Protein AF-A0A6M3M5N0-F1 (afdb_monomer_lite)

Secondary structure (DSSP, 8-state):
-PPPS-----HHHHHHHHTTS-HHHHHHHHHHHHHHHHHTS-EEHHHHHHHHTT-HHHHTTSEE-SSEEE-HHHHHHHHHHHHHHHHHHHHHHHHHHHHHHHHHHT-SS--S---PPP----------TTSHHHHHHHHHHHHHHHHHHHSS-------PPPPPPHHHHHHHHHHHHHHHHHSS-----HHHHHHHHHHHTTTS-HHHHHHHHHHHHT---HHHHHH-S-HHHHHHHTTTTS-SSSSTTTS-HHHHHHHHHHHHHHHHHT---

Organism: NCBI:txid1070528

Foldseek 3Di:
DPQDQDFDDDVVCLCVLCVVPDPLVSVLLVVVLNQCSVVQFFDAAVRNCVSCPPPPSSVVQWDDDPGHIGGPVSNVRSVVVVVVVVVVVVVVVVVVVVCVVVVVVPPDDDPDDDDDDDDDDDDDDDDDPPPPVVVVVVVVVVVVVVVVVPVPDPDDDDDDDDDDPLLNVLVVVLQVVCCVPPVDGDDDPCVVLSVLSVVVVVPDPSVLLVVLLVVLVVDPDPCCVVVDSDSVVSSVCSVVSPPPPDVLVVDDPVVNVVVVVVVVVCVVVVVDD

Radius of gyration: 30.01 Å; chains: 1; bounding box: 80×70×60 Å

Sequence (273 aa):
MTKDPSFLFYPEAFIMGTIGMSSAEKGDYITLLCIQHQQGGLIPKSTFESIVGVSNFIRSKFIETEEGWFNIRLMKEIEKRQVKSTNMSENAKIRWLRYKENAKAMQLHSKSNATAMQPKDKDKDKDKDKDINKKLRSKLEIEDEAKKFQERGESDRKSPVKAISSTKQFIDWYCQEYQSRFGEKYIMSGAKEGSIIKGLLTSISLEDLQDKTIKFFESTDDFILRAGFTIGVFKSQINKLHPVRQAFSQLPEKTRKNIAAYQSIAKKEGWND

pLDDT: mean 72.25, std 18.36, range [32.62, 93.5]

Structure (mmCIF, N/CA/C/O backbone):
data_AF-A0A6M3M5N0-F1
#
_entry.id   AF-A0A6M3M5N0-F1
#
loop_
_atom_site.group_PDB
_atom_site.id
_atom_site.type_symbol
_atom_site.label_atom_id
_atom_site.label_alt_id
_atom_site.label_comp_id
_atom_site.label_asym_id
_atom_site.label_entity_id
_atom_site.label_seq_id
_atom_site.pdbx_PDB_ins_code
_atom_site.Cartn_x
_atom_site.Cartn_y
_atom_site.Cartn_z
_atom_site.occupancy
_atom_site.B_iso_or_equiv
_atom_site.auth_seq_id
_atom_site.auth_comp_id
_atom_site.auth_asym_id
_atom_site.auth_atom_id
_atom_site.pdbx_PDB_model_num
ATOM 1 N N . MET A 1 1 ? 9.587 17.845 3.568 1.00 45.78 1 MET A N 1
ATOM 2 C CA . MET A 1 1 ? 8.621 17.435 2.527 1.00 45.78 1 MET A CA 1
ATOM 3 C C . MET A 1 1 ? 7.232 17.657 3.083 1.00 45.78 1 MET A C 1
ATOM 5 O O . MET A 1 1 ? 6.981 17.235 4.204 1.00 45.78 1 MET A O 1
ATOM 9 N N . THR A 1 2 ? 6.373 18.363 2.358 1.00 53.62 2 THR A N 1
ATOM 10 C CA . THR A 1 2 ? 4.954 18.506 2.698 1.00 53.62 2 THR A CA 1
ATOM 11 C C . THR A 1 2 ? 4.308 17.123 2.652 1.00 53.62 2 THR A C 1
ATOM 13 O O . THR A 1 2 ? 4.460 16.411 1.660 1.00 53.62 2 THR A O 1
ATOM 16 N N . LYS A 1 3 ? 3.664 16.707 3.748 1.00 61.34 3 LYS A N 1
ATOM 17 C CA . LYS A 1 3 ? 2.914 15.444 3.796 1.00 61.34 3 LYS A CA 1
ATOM 18 C C . LYS A 1 3 ? 1.776 15.530 2.776 1.00 61.34 3 LYS A C 1
ATOM 20 O O . LYS A 1 3 ? 1.148 16.582 2.678 1.00 61.34 3 LYS A O 1
ATOM 25 N N . ASP A 1 4 ? 1.547 14.466 2.004 1.00 69.81 4 ASP A N 1
ATOM 26 C CA . ASP A 1 4 ? 0.417 14.420 1.066 1.00 69.81 4 ASP A CA 1
ATOM 27 C C . ASP A 1 4 ? -0.873 14.607 1.877 1.00 69.81 4 ASP A C 1
ATOM 29 O O . ASP A 1 4 ? -1.139 13.778 2.745 1.00 69.81 4 ASP A O 1
ATOM 33 N N . PRO A 1 5 ? -1.656 15.679 1.652 1.00 78.25 5 PRO A N 1
ATOM 34 C CA . PRO A 1 5 ? -2.857 15.955 2.436 1.00 78.25 5 PRO A CA 1
ATOM 35 C C . PRO A 1 5 ? -4.004 14.993 2.109 1.00 78.25 5 PRO A C 1
ATOM 37 O O . PRO A 1 5 ? -5.044 15.037 2.758 1.00 78.25 5 PRO A O 1
ATOM 40 N N . SER A 1 6 ? -3.837 14.129 1.107 1.00 80.06 6 SER A N 1
ATOM 41 C CA . SER A 1 6 ? -4.890 13.269 0.592 1.00 80.06 6 SER A CA 1
ATOM 42 C C . SER A 1 6 ? -4.521 11.790 0.679 1.00 80.06 6 SER A C 1
ATOM 44 O O . SER A 1 6 ? -3.355 11.400 0.615 1.00 80.06 6 SER A O 1
ATOM 46 N N . PHE A 1 7 ? -5.540 10.940 0.770 1.00 81.00 7 PHE A N 1
ATOM 47 C CA . PHE A 1 7 ? -5.427 9.510 0.503 1.00 81.00 7 PHE A CA 1
ATOM 48 C C . PHE A 1 7 ? -6.628 9.048 -0.321 1.00 81.00 7 PHE A C 1
ATOM 50 O O . PHE A 1 7 ? -7.644 9.736 -0.411 1.00 81.00 7 PHE A O 1
ATOM 57 N N . LEU A 1 8 ? -6.485 7.908 -0.998 1.00 85.25 8 LEU A N 1
ATOM 58 C CA . LEU A 1 8 ? -7.544 7.387 -1.854 1.00 85.25 8 LEU A CA 1
ATOM 59 C C . LEU A 1 8 ? -8.602 6.700 -0.987 1.00 85.25 8 LEU A C 1
ATOM 61 O O . LEU A 1 8 ? -8.319 5.691 -0.339 1.00 85.25 8 LEU A O 1
ATOM 65 N N . PHE A 1 9 ? -9.810 7.256 -0.978 1.00 85.94 9 PHE A N 1
ATOM 66 C CA . PHE A 1 9 ? -10.937 6.745 -0.209 1.00 85.94 9 PHE A CA 1
ATOM 67 C C . PHE A 1 9 ? -11.951 6.075 -1.136 1.00 85.94 9 PHE A C 1
ATOM 69 O O . PHE A 1 9 ? -12.349 6.652 -2.145 1.00 85.94 9 PHE A O 1
ATOM 76 N N . TYR A 1 10 ? -12.363 4.856 -0.788 1.00 87.25 10 TYR A N 1
ATOM 77 C CA . TYR A 1 10 ? -13.321 4.067 -1.561 1.00 87.25 10 TYR A CA 1
ATOM 78 C C . TYR A 1 10 ? -14.630 3.954 -0.771 1.00 87.25 10 TYR A C 1
ATOM 80 O O . TYR A 1 10 ? -14.681 3.156 0.171 1.00 87.25 10 TYR A O 1
ATOM 88 N N . PRO A 1 11 ? -15.682 4.714 -1.135 1.00 88.38 11 PRO A N 1
ATOM 89 C CA . PRO A 1 11 ? -16.935 4.743 -0.382 1.00 88.38 11 PRO A CA 1
ATOM 90 C C . PRO A 1 11 ? -17.586 3.365 -0.248 1.00 88.38 11 PRO A C 1
ATOM 92 O O . PRO A 1 11 ? -18.018 2.994 0.836 1.00 88.38 11 PRO A O 1
ATOM 95 N N . GLU A 1 12 ? -17.577 2.567 -1.316 1.00 89.50 12 GLU A N 1
ATOM 96 C CA . GLU A 1 12 ? -18.127 1.207 -1.318 1.00 89.50 12 GLU A CA 1
ATOM 97 C C . GLU A 1 12 ? -17.437 0.305 -0.287 1.00 89.50 12 GLU A C 1
ATOM 99 O O . GLU A 1 12 ? -18.087 -0.343 0.532 1.00 89.50 12 GLU A O 1
ATOM 104 N N . ALA A 1 13 ? -16.102 0.325 -0.258 1.00 87.19 13 ALA A N 1
ATOM 105 C CA . ALA A 1 13 ? -15.336 -0.459 0.701 1.00 87.19 13 ALA A CA 1
ATOM 106 C C . ALA A 1 13 ? -15.523 0.025 2.145 1.00 87.19 13 ALA A C 1
ATOM 108 O O . ALA A 1 13 ? -15.481 -0.786 3.070 1.00 87.19 13 ALA A O 1
ATOM 109 N N . PHE A 1 14 ? -15.716 1.331 2.344 1.00 90.44 14 PHE A N 1
ATOM 110 C CA . PHE A 1 14 ? -16.030 1.893 3.653 1.00 90.44 14 PHE A CA 1
ATOM 111 C C . PHE A 1 14 ? -17.414 1.444 4.129 1.00 90.44 14 PHE A C 1
ATOM 113 O O . PHE A 1 14 ? -17.539 0.963 5.252 1.00 90.44 14 PHE A O 1
ATOM 120 N N . ILE A 1 15 ? -18.435 1.521 3.272 1.00 91.06 15 ILE A N 1
ATOM 121 C CA . ILE A 1 15 ? -19.799 1.083 3.595 1.00 91.06 15 ILE A CA 1
ATOM 122 C C . ILE A 1 15 ? -19.809 -0.412 3.926 1.00 91.06 15 ILE A C 1
ATOM 124 O O . ILE A 1 15 ? -20.266 -0.798 4.998 1.00 91.06 15 ILE A O 1
ATOM 128 N N . MET A 1 16 ? -19.220 -1.245 3.064 1.00 90.12 16 MET A N 1
ATOM 129 C CA . MET A 1 16 ? -19.139 -2.692 3.283 1.00 90.12 16 MET A CA 1
ATOM 130 C C . MET A 1 16 ? -18.343 -3.031 4.551 1.00 90.12 16 MET A C 1
ATOM 132 O O . MET A 1 16 ? -18.726 -3.884 5.346 1.00 90.12 16 MET A O 1
ATOM 136 N N . GLY A 1 17 ? -17.233 -2.323 4.778 1.00 86.56 17 GLY A N 1
ATOM 137 C CA . GLY A 1 17 ? -16.360 -2.531 5.928 1.00 86.56 17 GLY A CA 1
ATOM 138 C C . GLY A 1 17 ? -16.956 -2.094 7.268 1.00 86.56 17 GLY A C 1
ATOM 139 O O . GLY A 1 17 ? -16.455 -2.548 8.300 1.00 86.56 17 GLY A O 1
ATOM 140 N N . THR A 1 18 ? -17.998 -1.256 7.248 1.00 91.50 18 THR A N 1
ATOM 141 C CA . THR A 1 18 ? -18.643 -0.661 8.429 1.00 91.50 18 THR A CA 1
ATOM 142 C C . THR A 1 18 ? -20.116 -1.044 8.584 1.00 91.50 18 THR A C 1
ATOM 144 O O . THR A 1 18 ? -20.796 -0.512 9.457 1.00 91.50 18 THR A O 1
ATOM 147 N N . ILE A 1 19 ? -20.635 -1.972 7.775 1.00 90.50 19 ILE A N 1
ATOM 148 C CA . ILE A 1 19 ? -22.068 -2.299 7.752 1.00 90.50 19 ILE A CA 1
ATOM 149 C C . ILE A 1 19 ? -22.616 -2.733 9.123 1.00 90.50 19 ILE A C 1
ATOM 151 O O . ILE A 1 19 ? -23.722 -2.345 9.481 1.00 90.50 19 ILE A O 1
ATOM 155 N N . GLY A 1 20 ? -21.815 -3.452 9.917 1.00 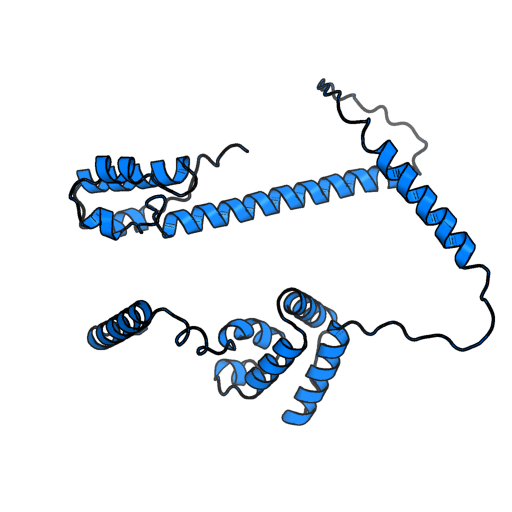86.25 20 GLY A N 1
ATOM 156 C CA . GLY A 1 20 ? -22.167 -3.898 11.272 1.00 86.25 20 GLY A CA 1
ATOM 157 C C . GLY A 1 20 ? -21.790 -2.933 12.401 1.00 86.25 20 GLY A C 1
ATOM 158 O O . GLY A 1 20 ? -21.905 -3.308 13.561 1.00 86.25 20 GLY A O 1
ATOM 159 N N . MET A 1 21 ? -21.302 -1.730 12.086 1.00 90.38 21 MET A N 1
ATOM 160 C CA . MET A 1 21 ? -20.894 -0.730 13.078 1.00 90.38 21 MET A CA 1
ATOM 161 C C . MET A 1 21 ? -22.001 0.298 13.313 1.00 90.38 21 MET A C 1
ATOM 163 O O . MET A 1 21 ? -22.696 0.720 12.378 1.00 90.38 21 MET A O 1
ATOM 167 N N . SER A 1 22 ? -22.107 0.764 14.554 1.00 91.88 22 SER A N 1
ATOM 168 C CA . SER A 1 22 ? -22.934 1.919 14.902 1.00 91.88 22 SER A CA 1
ATOM 169 C C . SER A 1 22 ? -22.406 3.207 14.256 1.00 91.88 22 SER A C 1
ATOM 171 O O . SER A 1 22 ? -21.255 3.296 13.826 1.00 91.88 22 SER A O 1
ATOM 173 N N . SER A 1 23 ? -23.247 4.240 14.183 1.00 90.19 23 SER A N 1
ATOM 174 C CA . SER A 1 23 ? -22.842 5.546 13.642 1.00 90.19 23 SER A CA 1
ATOM 175 C C . SER A 1 23 ? -21.697 6.188 14.435 1.00 90.19 23 SER A C 1
ATOM 177 O O . SER A 1 23 ? -20.848 6.840 13.833 1.00 90.19 23 SER A O 1
ATOM 179 N N . ALA A 1 24 ? -21.645 5.963 15.754 1.00 91.38 24 ALA A N 1
ATOM 180 C CA . ALA A 1 24 ? -20.538 6.404 16.600 1.00 91.38 24 ALA A CA 1
ATOM 181 C C . ALA A 1 24 ?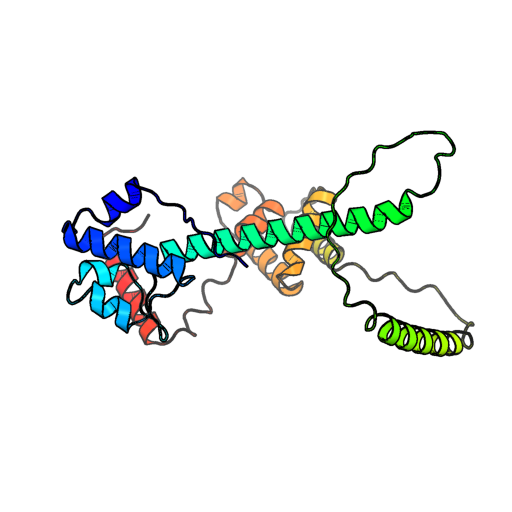 -19.238 5.682 16.218 1.00 91.38 24 ALA A C 1
ATOM 183 O O . ALA A 1 24 ? -18.260 6.329 15.859 1.00 91.38 24 ALA A O 1
ATOM 184 N N . GLU A 1 25 ? -19.271 4.349 16.132 1.00 90.75 25 GLU A N 1
ATOM 185 C CA . GLU A 1 25 ? -18.098 3.553 15.754 1.00 90.75 25 GLU A CA 1
ATOM 186 C C . GLU A 1 25 ? -17.607 3.848 14.330 1.00 90.75 25 GLU A C 1
ATOM 188 O O . GLU A 1 25 ? -16.408 3.811 14.058 1.00 90.75 25 GLU A O 1
ATOM 193 N N . LYS A 1 26 ? -18.521 4.173 13.408 1.00 92.56 26 LYS A N 1
ATOM 194 C CA . LYS A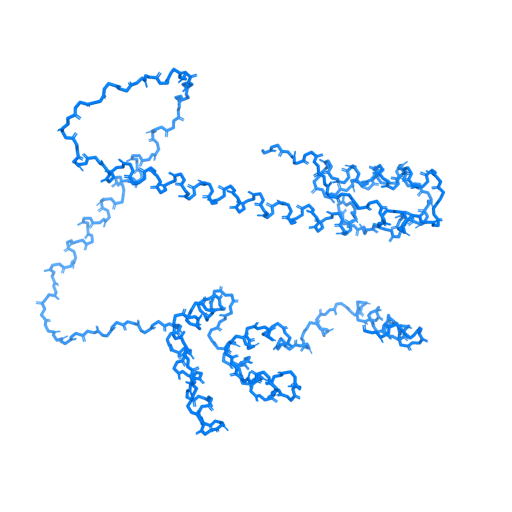 1 26 ? -18.175 4.668 12.066 1.00 92.56 26 LYS A CA 1
ATOM 195 C C . LYS A 1 26 ? -17.412 5.987 12.136 1.00 92.56 26 LYS A C 1
ATOM 197 O O . LYS A 1 26 ? -16.437 6.151 11.400 1.00 92.56 26 LYS A O 1
ATOM 202 N N . GLY A 1 27 ? -17.856 6.900 13.000 1.00 92.69 27 GLY A N 1
ATOM 203 C CA . GLY A 1 27 ? -17.200 8.176 13.284 1.00 92.69 27 GLY A CA 1
ATOM 204 C C . GLY A 1 27 ? -15.798 7.985 13.861 1.00 92.69 27 GLY A C 1
ATOM 205 O O . GLY A 1 27 ? -14.836 8.572 13.362 1.00 92.69 27 GLY A O 1
ATOM 206 N N . ASP A 1 28 ? -15.656 7.092 14.833 1.00 93.06 28 ASP A N 1
ATOM 207 C CA . ASP A 1 28 ? -14.363 6.757 15.430 1.00 93.06 28 ASP A CA 1
ATOM 208 C C . ASP A 1 28 ? -13.431 6.119 14.396 1.00 93.06 28 ASP A C 1
ATOM 210 O O . ASP A 1 28 ? -12.273 6.517 14.253 1.00 93.06 28 ASP A O 1
ATOM 214 N N . TYR A 1 29 ? -13.947 5.182 13.594 1.00 93.19 29 TYR A N 1
ATOM 215 C CA . TYR A 1 29 ? -13.170 4.512 12.557 1.00 93.19 29 TYR A CA 1
ATOM 216 C C . TYR A 1 29 ? -12.621 5.491 11.515 1.00 93.19 29 TYR A C 1
ATOM 218 O O . TYR A 1 29 ? -11.422 5.462 11.224 1.00 93.19 29 TYR A O 1
ATOM 226 N N . ILE A 1 30 ? -13.460 6.377 10.965 1.00 93.38 30 ILE A N 1
ATOM 227 C CA . ILE A 1 30 ? -12.993 7.362 9.979 1.00 93.38 30 ILE A CA 1
ATOM 228 C C . ILE A 1 30 ? -12.016 8.365 10.604 1.00 93.38 30 ILE A C 1
ATOM 230 O O . ILE A 1 30 ? -11.021 8.721 9.975 1.00 93.38 30 ILE A O 1
ATOM 234 N N . THR A 1 31 ? -12.236 8.753 11.862 1.00 93.50 31 THR A N 1
ATOM 235 C CA . THR A 1 31 ? -11.338 9.650 12.602 1.00 93.50 31 THR A CA 1
ATOM 236 C C . THR A 1 31 ? -9.952 9.029 12.765 1.00 93.50 31 THR A C 1
ATOM 238 O O . THR A 1 31 ? -8.946 9.680 12.483 1.00 93.50 31 THR A O 1
ATOM 241 N N . LEU A 1 32 ? -9.879 7.747 13.128 1.00 92.88 32 LEU A N 1
ATOM 242 C CA . LEU A 1 32 ? -8.616 7.017 13.254 1.00 92.88 32 LEU A CA 1
ATOM 243 C C . LEU A 1 32 ? -7.878 6.890 11.918 1.00 92.88 32 LEU A C 1
ATOM 245 O O . LEU A 1 32 ? -6.660 7.049 11.889 1.00 92.88 32 LEU A O 1
ATOM 249 N N . LEU A 1 33 ? -8.590 6.662 10.806 1.00 92.69 33 LEU A N 1
ATOM 250 C CA . LEU A 1 33 ? -7.977 6.652 9.470 1.00 92.69 33 LEU A CA 1
ATOM 251 C C . LEU A 1 33 ? -7.347 8.012 9.130 1.00 92.69 33 LEU A C 1
ATOM 253 O O . LEU A 1 33 ? -6.227 8.063 8.619 1.00 92.69 33 LEU A O 1
ATOM 257 N N . CYS A 1 34 ? -8.030 9.112 9.452 1.00 91.44 34 CYS A N 1
ATOM 258 C CA . CYS A 1 34 ? -7.498 10.460 9.260 1.00 91.44 34 CYS A CA 1
ATOM 259 C C . CYS A 1 34 ? -6.256 10.713 10.127 1.00 91.44 34 CYS A C 1
ATOM 261 O O . CYS A 1 34 ? -5.250 11.208 9.619 1.00 91.44 34 CYS A O 1
ATOM 263 N N . ILE A 1 35 ? -6.288 10.335 11.409 1.00 91.00 35 ILE A N 1
ATOM 264 C CA . ILE A 1 35 ? -5.145 10.484 12.325 1.00 91.00 35 ILE A CA 1
ATOM 265 C C . ILE A 1 35 ? -3.941 9.685 11.821 1.00 91.00 35 ILE A C 1
ATOM 267 O O . ILE A 1 35 ? -2.846 10.239 11.699 1.00 91.00 35 ILE A O 1
ATOM 271 N N . GLN A 1 36 ? -4.155 8.416 11.461 1.00 90.75 36 GLN A N 1
ATOM 272 C CA . GLN A 1 36 ? -3.113 7.542 10.925 1.00 90.75 36 GLN A CA 1
ATOM 273 C C . GLN A 1 36 ? -2.429 8.174 9.709 1.00 90.75 36 GLN A C 1
ATOM 275 O O . GLN A 1 36 ? -1.203 8.166 9.604 1.00 90.75 36 GLN A O 1
ATOM 280 N N . HIS A 1 37 ? -3.212 8.744 8.791 1.00 89.06 37 HIS A N 1
ATOM 281 C CA . HIS A 1 37 ? -2.690 9.402 7.596 1.00 89.06 37 HIS A CA 1
ATOM 282 C C . HIS A 1 37 ? -1.867 10.656 7.932 1.00 89.06 37 HIS A C 1
ATOM 284 O O . HIS A 1 37 ? -0.733 10.781 7.467 1.00 89.06 37 HIS A O 1
ATOM 290 N N . GLN A 1 38 ? -2.362 11.531 8.811 1.00 87.94 38 GLN A N 1
ATOM 291 C CA . GLN A 1 38 ? -1.655 12.756 9.218 1.00 87.94 38 GLN A CA 1
ATOM 292 C C . GLN A 1 38 ? -0.336 12.471 9.955 1.00 87.94 38 GLN A C 1
ATOM 294 O O . GLN A 1 38 ? 0.661 13.192 9.803 1.00 87.94 38 GLN A O 1
ATOM 299 N N . GLN A 1 39 ? -0.302 11.395 10.739 1.00 84.81 39 GLN A N 1
ATOM 300 C CA . GLN A 1 39 ? 0.879 10.974 11.492 1.00 84.81 39 GLN A CA 1
ATOM 301 C C . GLN A 1 39 ? 1.875 10.157 10.658 1.00 84.81 39 GLN A C 1
ATOM 303 O O . GLN A 1 39 ? 2.989 9.922 11.112 1.00 84.81 39 GLN A O 1
ATOM 308 N N . GLY A 1 40 ? 1.546 9.828 9.405 1.00 78.75 40 GLY A N 1
ATOM 309 C CA . GLY A 1 40 ? 2.459 9.130 8.499 1.00 78.75 40 GLY A CA 1
ATOM 310 C C . GLY A 1 40 ? 2.431 7.609 8.636 1.00 78.75 40 GLY A C 1
ATOM 311 O O . GLY A 1 40 ? 3.380 6.951 8.223 1.00 78.75 40 GLY A O 1
ATOM 312 N N . GLY A 1 41 ? 1.347 7.051 9.180 1.00 83.19 41 GLY A N 1
ATOM 313 C CA . GLY A 1 41 ? 1.055 5.621 9.112 1.00 83.19 41 GLY A CA 1
ATOM 314 C C . GLY A 1 41 ? 0.771 4.934 10.445 1.00 83.19 41 GLY A C 1
ATOM 315 O O . GLY A 1 41 ? 0.178 3.857 10.443 1.00 83.19 41 GLY A O 1
ATOM 316 N N . LEU A 1 42 ? 1.125 5.553 11.570 1.00 88.31 42 LEU A N 1
ATOM 317 C CA . LEU A 1 42 ? 0.967 4.976 12.906 1.00 88.31 42 LEU A CA 1
ATOM 318 C C . LEU A 1 42 ? 0.112 5.881 13.787 1.00 88.31 42 LEU A C 1
ATOM 320 O O . LEU A 1 42 ? 0.260 7.098 13.750 1.00 88.31 42 LEU A O 1
ATOM 324 N N . ILE A 1 43 ? -0.750 5.263 14.590 1.00 89.94 43 ILE A N 1
ATOM 325 C CA . ILE A 1 43 ? -1.553 5.914 15.625 1.00 89.94 43 ILE A CA 1
ATOM 326 C C . ILE A 1 43 ? -0.939 5.561 16.989 1.00 89.94 43 ILE A C 1
ATOM 328 O O . ILE A 1 43 ? -0.831 4.373 17.299 1.00 89.94 43 ILE A O 1
ATOM 332 N N . PRO A 1 44 ? -0.565 6.535 17.836 1.00 91.06 44 PRO A N 1
ATOM 333 C CA . PRO A 1 44 ? -0.103 6.276 19.195 1.00 91.06 44 PRO A CA 1
ATOM 334 C C . PRO A 1 44 ? -1.128 5.485 20.011 1.00 91.06 44 PRO A C 1
ATOM 336 O O . PRO A 1 44 ? -2.334 5.730 19.911 1.00 91.06 44 PRO A O 1
ATOM 339 N N . LYS A 1 45 ? -0.655 4.575 20.872 1.00 89.06 45 LYS A N 1
ATOM 340 C CA . LYS A 1 45 ? -1.530 3.717 21.693 1.00 89.06 45 LYS A CA 1
ATOM 341 C C . LYS A 1 45 ? -2.499 4.516 22.566 1.00 89.06 45 LYS A C 1
ATOM 343 O O . LYS A 1 45 ? -3.685 4.208 22.584 1.00 89.06 45 LYS A O 1
ATOM 348 N N . SER A 1 46 ? -2.020 5.590 23.195 1.00 88.00 46 SER A N 1
ATOM 349 C CA . SER A 1 46 ? -2.844 6.474 24.030 1.00 88.00 46 SER A CA 1
ATOM 350 C C . SER A 1 46 ? -3.991 7.123 23.250 1.00 88.00 46 SER A C 1
ATOM 352 O O . SER A 1 46 ? -5.127 7.151 23.717 1.00 88.00 46 SER A O 1
ATOM 354 N N . THR A 1 47 ? -3.717 7.610 22.036 1.00 89.56 47 THR A N 1
ATOM 355 C CA . THR A 1 47 ? -4.730 8.211 21.157 1.00 89.56 47 THR A CA 1
ATOM 356 C C . THR A 1 47 ? -5.740 7.170 20.686 1.00 89.56 47 THR A C 1
ATOM 358 O O . THR A 1 47 ? -6.938 7.438 20.682 1.00 89.56 47 THR A O 1
ATOM 361 N N . PHE A 1 48 ? -5.269 5.976 20.319 1.00 90.88 48 PHE A N 1
ATOM 362 C CA . PHE A 1 48 ? -6.135 4.887 19.878 1.00 90.88 48 PHE A CA 1
ATOM 363 C C . PHE A 1 48 ? -7.090 4.436 20.991 1.00 90.88 48 PHE A C 1
ATOM 365 O O . PHE A 1 48 ? -8.293 4.334 20.766 1.00 90.88 48 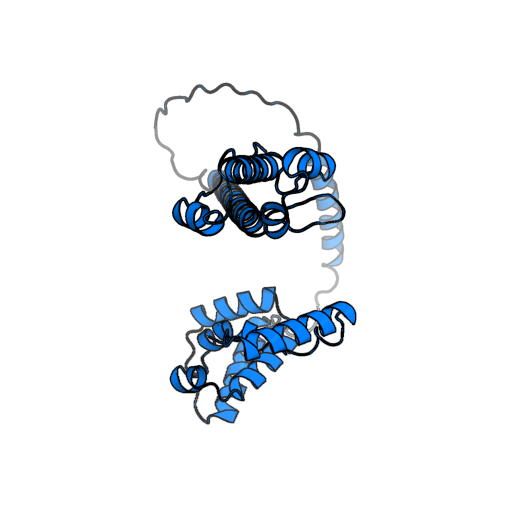PHE A O 1
ATOM 372 N N . GLU A 1 49 ? -6.582 4.223 22.206 1.00 89.06 49 GLU A N 1
ATOM 373 C CA . GLU A 1 49 ? -7.395 3.810 23.355 1.00 89.06 49 GLU A CA 1
ATOM 374 C C . GLU A 1 49 ? -8.413 4.873 23.771 1.00 89.06 49 GLU A C 1
ATOM 376 O O . GLU A 1 49 ? -9.555 4.526 24.071 1.00 89.06 49 GLU A O 1
ATOM 381 N N . SER A 1 50 ? -8.038 6.156 23.720 1.00 89.31 50 SER A N 1
ATOM 382 C CA . SER A 1 50 ? -8.942 7.266 24.043 1.00 89.31 50 SER A CA 1
ATOM 383 C C . SER A 1 50 ? -10.131 7.384 23.087 1.00 89.31 50 SER A C 1
ATOM 385 O O . SER A 1 50 ? -11.175 7.874 23.508 1.00 89.31 50 SER A O 1
ATOM 387 N N . ILE A 1 51 ? -9.970 6.999 21.817 1.00 87.06 51 ILE A N 1
ATOM 388 C CA . ILE A 1 51 ? -11.025 7.100 20.796 1.00 87.06 51 ILE A CA 1
ATOM 389 C C . ILE A 1 51 ? -11.847 5.808 20.742 1.00 87.06 51 ILE A C 1
ATOM 391 O O . ILE A 1 51 ? -13.067 5.854 20.701 1.00 87.06 51 ILE A O 1
ATOM 395 N N . VAL A 1 52 ? -11.192 4.644 20.755 1.00 85.75 52 VAL A N 1
ATOM 396 C CA . VAL A 1 52 ? -11.864 3.345 20.571 1.00 85.75 52 VAL A CA 1
ATOM 397 C C . VAL A 1 52 ? -12.543 2.845 21.844 1.00 85.75 52 VAL A C 1
ATOM 399 O O . VAL A 1 52 ? -13.531 2.109 21.771 1.00 85.75 52 VAL A O 1
ATOM 402 N N . GLY A 1 53 ? -11.994 3.177 23.017 1.00 80.94 53 GLY A N 1
ATOM 403 C CA . GLY A 1 53 ? -12.470 2.658 24.295 1.00 80.94 53 GLY A CA 1
ATOM 404 C C . GLY A 1 53 ? -12.573 1.127 24.293 1.00 80.94 53 GLY A C 1
ATOM 405 O O . GLY A 1 53 ? -11.577 0.414 24.106 1.00 80.94 53 GLY A O 1
ATOM 406 N N . VAL A 1 54 ? -13.798 0.625 24.480 1.00 76.31 54 VAL A N 1
ATOM 407 C CA . VAL A 1 54 ? -14.139 -0.806 24.611 1.00 76.31 54 VAL A CA 1
ATOM 408 C C . VAL A 1 54 ? -14.667 -1.449 23.316 1.00 76.31 54 VAL A C 1
ATOM 410 O O . VAL A 1 54 ? -14.968 -2.642 23.314 1.00 76.31 54 VAL A O 1
ATOM 413 N N . SER A 1 55 ? -14.778 -0.710 22.204 1.00 76.06 55 SER A N 1
ATOM 414 C CA . SER A 1 55 ? -15.374 -1.251 20.971 1.00 76.06 55 SER A CA 1
ATOM 415 C C . SER A 1 55 ? -14.473 -2.270 20.269 1.00 76.06 55 SER A C 1
ATOM 417 O O . SER A 1 55 ? -13.471 -1.940 19.629 1.00 76.06 55 SER A O 1
ATOM 419 N N . ASN A 1 56 ? -14.878 -3.541 20.325 1.00 81.00 56 ASN A N 1
ATOM 420 C CA . ASN A 1 56 ? -14.142 -4.662 19.730 1.00 81.00 56 ASN A CA 1
ATOM 421 C C . ASN A 1 56 ? -14.131 -4.637 18.191 1.00 81.00 56 ASN A C 1
ATOM 423 O O . ASN A 1 56 ? -13.151 -5.060 17.573 1.00 81.00 56 ASN A O 1
ATOM 427 N N . PHE A 1 57 ? -15.185 -4.109 17.557 1.00 84.06 57 PHE A N 1
ATOM 428 C CA . PHE A 1 57 ? -15.282 -4.054 16.095 1.00 84.06 57 PHE A CA 1
ATOM 429 C C . PHE A 1 57 ? -14.185 -3.192 15.475 1.00 84.06 57 PHE A C 1
ATOM 431 O O . PHE A 1 57 ? -13.554 -3.612 14.505 1.00 84.06 57 PHE A O 1
ATOM 438 N N . ILE A 1 58 ? -13.908 -2.024 16.057 1.00 87.62 58 ILE A N 1
ATOM 439 C CA . ILE A 1 58 ? -12.856 -1.133 15.564 1.00 87.62 58 ILE A CA 1
ATOM 440 C C . ILE A 1 58 ? -11.490 -1.768 15.807 1.00 87.62 58 ILE A C 1
ATOM 442 O O . ILE A 1 58 ? -10.693 -1.835 14.876 1.00 87.62 58 ILE A O 1
ATOM 446 N N . ARG A 1 59 ? -11.244 -2.330 17.001 1.00 88.19 59 ARG A N 1
ATOM 447 C CA . ARG A 1 59 ? -9.981 -3.023 17.319 1.00 88.19 59 ARG A CA 1
ATOM 448 C C . ARG A 1 59 ? -9.639 -4.103 16.294 1.00 88.19 59 ARG A C 1
ATOM 450 O O . ARG A 1 59 ? -8.501 -4.165 15.851 1.00 88.19 59 ARG A O 1
ATOM 457 N N . SER A 1 60 ? -10.626 -4.874 15.829 1.00 89.06 60 SER A N 1
ATOM 458 C CA . SER A 1 60 ? -10.416 -5.919 14.811 1.00 89.06 60 SER A CA 1
ATOM 459 C C . SER A 1 60 ? -9.920 -5.404 13.448 1.00 89.06 60 SER A C 1
ATOM 461 O O . SER A 1 60 ? -9.366 -6.168 12.659 1.00 89.06 60 SER A O 1
ATOM 463 N N . LYS A 1 61 ? -10.112 -4.112 13.144 1.00 88.56 61 LYS A N 1
ATOM 464 C CA . LYS A 1 61 ? -9.703 -3.483 11.876 1.00 88.56 61 LYS A CA 1
ATOM 465 C C . LYS A 1 61 ? -8.281 -2.916 11.913 1.00 88.56 61 LYS A C 1
ATOM 467 O O . LYS A 1 61 ? -7.787 -2.496 10.860 1.00 88.56 61 LYS A O 1
ATOM 472 N N . PHE A 1 62 ? -7.640 -2.871 13.079 1.00 91.06 62 PHE A N 1
ATOM 473 C CA . PHE A 1 62 ? -6.287 -2.349 13.262 1.00 91.06 62 PHE A CA 1
ATOM 474 C C . PHE A 1 62 ? -5.361 -3.435 13.806 1.00 91.06 62 PHE A C 1
ATOM 476 O O . PHE A 1 62 ? -5.784 -4.341 14.517 1.00 91.06 62 PHE A O 1
ATOM 483 N N . ILE A 1 63 ? -4.084 -3.339 13.452 1.00 89.50 63 ILE A N 1
ATOM 484 C CA . ILE A 1 63 ? -3.027 -4.182 14.007 1.00 89.50 63 ILE A CA 1
ATOM 485 C C . ILE A 1 63 ? -2.249 -3.365 15.032 1.00 89.50 63 ILE A C 1
ATOM 487 O O . ILE A 1 63 ? -1.878 -2.224 14.752 1.00 89.50 63 ILE A O 1
ATOM 491 N N . GLU A 1 64 ? -1.995 -3.970 16.190 1.00 89.31 64 GLU A N 1
ATOM 492 C CA . GLU A 1 64 ? -1.115 -3.428 17.221 1.00 89.31 64 GLU A CA 1
ATOM 493 C C . GLU A 1 64 ? 0.356 -3.746 16.913 1.00 89.31 64 GLU A C 1
ATOM 495 O O . GLU A 1 64 ? 0.706 -4.871 16.551 1.00 89.31 64 GLU A O 1
ATOM 500 N N . THR A 1 65 ? 1.223 -2.755 17.096 1.00 86.19 65 THR A N 1
ATOM 501 C CA . THR A 1 65 ? 2.685 -2.865 17.084 1.00 86.19 65 THR A CA 1
ATOM 502 C C . THR A 1 65 ? 3.271 -2.359 18.399 1.00 86.19 65 THR A C 1
ATOM 504 O O . THR A 1 65 ? 2.559 -1.915 19.303 1.00 86.19 65 THR A O 1
ATOM 507 N N . GLU A 1 66 ? 4.594 -2.425 18.531 1.00 83.44 66 GLU A N 1
ATOM 508 C CA . GLU A 1 66 ? 5.307 -1.876 19.689 1.00 83.44 66 GLU A CA 1
ATOM 509 C C . GLU A 1 66 ? 5.061 -0.367 19.844 1.00 83.44 66 GLU A C 1
ATOM 511 O O . GLU A 1 66 ? 4.798 0.102 20.950 1.00 83.44 66 GLU A O 1
ATOM 516 N N . GLU A 1 67 ? 5.037 0.375 18.735 1.00 79.62 67 GLU A N 1
ATOM 517 C CA . GLU A 1 67 ? 4.922 1.838 18.734 1.00 79.62 67 GLU A CA 1
ATOM 518 C C . GLU A 1 67 ? 3.476 2.359 18.650 1.00 79.62 67 GLU A C 1
ATOM 520 O O . GLU A 1 67 ? 3.209 3.503 19.025 1.00 79.62 67 GLU A O 1
ATOM 525 N N . GLY A 1 68 ? 2.513 1.553 18.187 1.00 88.81 68 GLY A N 1
ATOM 526 C CA . GLY A 1 68 ? 1.154 2.049 17.979 1.00 88.81 68 GLY A CA 1
ATOM 527 C C . GLY A 1 68 ? 0.194 1.079 17.304 1.00 88.81 68 GLY A C 1
ATOM 528 O O . GLY A 1 68 ? 0.337 -0.134 17.385 1.00 88.81 68 GLY A O 1
ATOM 529 N N . TRP A 1 69 ? -0.812 1.643 16.644 1.00 90.62 69 TRP A N 1
ATOM 530 C CA . TRP A 1 69 ? -1.835 0.926 15.892 1.00 90.62 69 TRP A CA 1
ATOM 531 C C . TRP A 1 69 ? -1.880 1.423 14.454 1.00 90.62 69 TRP A C 1
ATOM 533 O O . TRP A 1 69 ? -1.688 2.612 14.191 1.00 90.62 69 TRP A O 1
ATOM 543 N N . PHE A 1 70 ? -2.175 0.535 13.509 1.00 91.31 70 PHE A N 1
ATOM 544 C CA . PHE A 1 70 ? -2.349 0.935 12.115 1.00 91.31 70 PHE A CA 1
ATOM 545 C C . PHE A 1 70 ? -3.349 0.061 11.362 1.00 91.31 70 PHE A C 1
ATOM 547 O O . PHE A 1 70 ? -3.510 -1.133 11.624 1.00 91.31 70 PHE A O 1
ATOM 554 N N . ASN A 1 71 ? -4.017 0.658 10.378 1.00 91.19 71 ASN A N 1
ATOM 555 C CA . ASN A 1 71 ? -4.820 -0.061 9.405 1.00 91.19 71 ASN A CA 1
ATOM 556 C C . ASN A 1 71 ? -3.950 -0.485 8.212 1.00 91.19 71 ASN A C 1
ATOM 558 O O . ASN A 1 71 ? -3.348 0.354 7.535 1.00 91.19 71 ASN A O 1
ATOM 562 N N . ILE A 1 72 ? -3.919 -1.791 7.927 1.00 88.50 72 ILE A N 1
ATOM 563 C CA . ILE A 1 72 ? -3.084 -2.396 6.872 1.00 88.50 72 ILE A CA 1
ATOM 564 C C . ILE A 1 72 ? -3.385 -1.806 5.494 1.00 88.50 72 ILE A C 1
ATOM 566 O O . ILE A 1 72 ? -2.475 -1.553 4.704 1.00 88.50 72 ILE A O 1
ATOM 570 N N . ARG A 1 73 ? -4.671 -1.621 5.172 1.00 86.81 73 ARG A N 1
ATOM 571 C CA . ARG A 1 73 ? -5.088 -1.140 3.852 1.00 86.81 73 ARG A CA 1
ATOM 572 C C . ARG A 1 73 ? -4.604 0.286 3.634 1.00 86.81 73 ARG A C 1
ATOM 574 O O . ARG A 1 73 ? -4.050 0.570 2.577 1.00 86.81 73 ARG A O 1
ATOM 581 N N . LEU A 1 74 ? -4.776 1.147 4.635 1.00 87.31 74 LEU A N 1
ATOM 582 C CA . LEU A 1 74 ? -4.318 2.529 4.556 1.00 87.31 74 LEU A CA 1
ATOM 583 C C . LEU A 1 74 ? -2.788 2.612 4.453 1.00 87.31 74 LEU A C 1
ATOM 585 O O . LEU A 1 74 ? -2.289 3.362 3.619 1.00 87.31 74 LEU A O 1
ATOM 589 N N . MET A 1 75 ? -2.047 1.783 5.198 1.00 87.50 75 MET A N 1
ATOM 590 C CA . MET A 1 75 ? -0.581 1.724 5.091 1.00 87.50 75 MET A CA 1
ATOM 591 C C . MET A 1 75 ? -0.101 1.407 3.679 1.00 87.50 75 MET A C 1
ATOM 593 O O . MET A 1 75 ? 0.753 2.113 3.147 1.00 87.50 75 MET A O 1
ATOM 597 N N . LYS A 1 76 ? -0.692 0.391 3.040 1.00 87.75 76 LYS A N 1
ATOM 598 C CA . LYS A 1 76 ? -0.355 0.027 1.657 1.00 87.75 76 LYS A CA 1
ATOM 599 C C . LYS A 1 76 ? -0.598 1.181 0.684 1.00 87.75 76 LYS A C 1
ATOM 601 O O . LYS A 1 76 ? 0.171 1.366 -0.254 1.00 87.75 76 LYS A O 1
ATOM 606 N N . GLU A 1 77 ? -1.664 1.953 0.877 1.00 87.56 77 GLU A N 1
ATOM 607 C CA . GLU A 1 77 ? -1.960 3.108 0.022 1.00 87.56 77 GLU A CA 1
ATOM 608 C C . GLU A 1 77 ? -0.988 4.275 0.259 1.00 87.56 77 GLU A C 1
ATOM 610 O O . GLU A 1 77 ? -0.544 4.896 -0.710 1.00 87.56 77 GLU A O 1
ATOM 615 N N . ILE A 1 78 ? -0.594 4.536 1.512 1.00 84.94 78 ILE A N 1
ATOM 616 C CA . ILE A 1 78 ? 0.435 5.534 1.854 1.00 84.94 78 ILE A CA 1
ATOM 617 C C . ILE A 1 78 ? 1.775 5.158 1.208 1.00 84.94 78 ILE A C 1
ATOM 619 O O . ILE A 1 78 ? 2.387 5.985 0.532 1.00 84.94 78 ILE A O 1
ATOM 623 N N . GLU A 1 79 ? 2.204 3.903 1.342 1.00 86.81 79 GLU A N 1
ATOM 624 C CA . GLU A 1 79 ? 3.463 3.406 0.775 1.00 86.81 79 GLU A CA 1
ATOM 625 C C . GLU A 1 79 ? 3.488 3.520 -0.756 1.00 86.81 79 GLU A C 1
ATOM 627 O O . GLU A 1 79 ? 4.422 4.089 -1.325 1.00 86.81 79 GLU A O 1
ATOM 632 N N . LYS A 1 80 ? 2.426 3.070 -1.439 1.00 85.75 80 LYS A N 1
ATOM 633 C CA . LYS A 1 80 ? 2.300 3.206 -2.902 1.00 85.75 80 LYS A CA 1
ATOM 634 C C . LYS A 1 80 ? 2.437 4.656 -3.360 1.00 85.75 80 LYS A C 1
ATOM 636 O O . LYS A 1 80 ? 3.081 4.927 -4.378 1.00 85.75 80 LYS A O 1
ATOM 641 N N . ARG A 1 81 ? 1.827 5.597 -2.634 1.00 81.69 81 ARG A N 1
ATOM 642 C CA . ARG A 1 81 ? 1.924 7.028 -2.949 1.00 81.69 81 ARG A CA 1
ATOM 643 C C . ARG A 1 81 ? 3.320 7.573 -2.697 1.00 81.69 81 ARG A C 1
ATOM 645 O O . ARG A 1 81 ? 3.813 8.335 -3.528 1.00 81.69 81 ARG A O 1
ATOM 652 N N . GLN A 1 82 ? 3.973 7.137 -1.624 1.00 83.94 82 GLN A N 1
ATOM 653 C CA . GLN A 1 82 ? 5.345 7.524 -1.327 1.00 83.94 82 GLN A CA 1
ATOM 654 C C . GLN A 1 82 ? 6.292 7.079 -2.444 1.00 83.94 82 GLN A C 1
ATOM 656 O O . GLN A 1 82 ? 7.010 7.914 -2.987 1.00 83.94 82 GLN A O 1
ATOM 661 N N . VAL A 1 83 ? 6.212 5.814 -2.870 1.00 84.69 83 VAL A N 1
ATOM 662 C CA . VAL A 1 83 ? 7.021 5.265 -3.974 1.00 84.69 83 VAL A CA 1
ATOM 663 C C . VAL A 1 83 ? 6.769 6.015 -5.283 1.00 84.69 83 VAL A C 1
ATOM 665 O O . VAL A 1 83 ? 7.695 6.356 -6.017 1.00 84.69 83 VAL A O 1
ATOM 668 N N . LYS A 1 84 ? 5.506 6.320 -5.599 1.00 82.25 84 LYS A N 1
ATOM 669 C CA . LYS A 1 84 ? 5.183 7.096 -6.803 1.00 82.25 84 LYS A CA 1
ATOM 670 C C . LYS A 1 84 ? 5.781 8.504 -6.740 1.00 82.25 84 LYS A C 1
ATOM 672 O O . LYS A 1 84 ? 6.326 8.975 -7.737 1.00 82.25 84 LYS A O 1
ATOM 677 N N . SER A 1 85 ? 5.687 9.162 -5.587 1.00 81.12 85 SER A N 1
ATOM 678 C CA . SER A 1 85 ? 6.230 10.503 -5.359 1.00 81.12 85 SER A CA 1
ATOM 679 C C . SER A 1 85 ? 7.757 10.531 -5.470 1.00 81.12 85 SER A C 1
ATOM 681 O O . SER A 1 85 ? 8.307 11.382 -6.175 1.00 81.12 85 SER A O 1
ATOM 683 N N . THR A 1 86 ? 8.454 9.564 -4.862 1.00 84.31 86 THR A N 1
ATOM 684 C CA . THR A 1 86 ? 9.918 9.452 -4.949 1.00 84.31 86 THR A CA 1
ATOM 685 C C . THR A 1 86 ? 10.364 9.206 -6.382 1.00 84.31 86 THR A C 1
ATOM 687 O O . THR A 1 86 ? 11.202 9.951 -6.880 1.00 84.31 86 THR A O 1
ATOM 690 N N . ASN A 1 87 ? 9.726 8.272 -7.092 1.00 82.00 87 ASN A N 1
ATOM 691 C CA . ASN A 1 87 ? 10.051 7.973 -8.488 1.00 82.00 87 ASN A CA 1
ATOM 692 C C . ASN A 1 87 ? 9.834 9.191 -9.399 1.00 82.00 87 ASN A C 1
ATOM 694 O O . ASN A 1 87 ? 10.649 9.477 -10.273 1.00 82.00 87 ASN A O 1
ATOM 698 N N . MET A 1 88 ? 8.745 9.939 -9.197 1.00 76.06 88 MET A N 1
ATOM 699 C CA . MET A 1 88 ? 8.474 11.177 -9.939 1.00 76.06 88 MET A CA 1
ATOM 700 C C . MET A 1 88 ? 9.539 12.245 -9.664 1.00 76.06 88 MET A C 1
ATOM 702 O O . MET A 1 88 ? 10.030 12.877 -10.599 1.00 76.06 88 MET A O 1
ATOM 706 N N . SER A 1 89 ? 9.922 12.423 -8.398 1.00 83.94 89 SER A N 1
ATOM 707 C CA . SER A 1 89 ? 10.963 13.370 -7.983 1.00 83.94 89 SER A CA 1
ATOM 708 C C . SER A 1 89 ? 12.337 12.993 -8.542 1.00 83.94 89 SER A C 1
ATOM 710 O O . SER A 1 89 ? 13.049 13.843 -9.075 1.00 83.94 89 SER A O 1
ATOM 712 N N . GLU A 1 90 ? 12.707 11.715 -8.491 1.00 85.75 90 GLU A N 1
ATOM 713 C CA . GLU A 1 90 ? 13.958 11.198 -9.051 1.00 85.75 90 GLU A CA 1
ATOM 714 C C . GLU A 1 90 ? 14.003 11.347 -10.568 1.00 85.75 90 GLU A C 1
ATOM 716 O O . GLU A 1 90 ? 14.981 11.864 -11.105 1.00 85.75 90 GLU A O 1
ATOM 721 N N . ASN A 1 91 ? 12.919 11.007 -11.265 1.00 82.31 91 ASN A N 1
ATOM 722 C CA . ASN A 1 91 ? 12.822 11.204 -12.708 1.00 82.31 91 ASN A CA 1
ATOM 723 C C . ASN A 1 91 ? 12.911 12.688 -13.089 1.00 82.31 91 ASN A C 1
ATOM 725 O O . ASN A 1 91 ? 13.583 13.032 -14.063 1.00 82.31 91 ASN A O 1
ATOM 729 N N . ALA A 1 92 ? 12.288 13.581 -12.313 1.00 86.12 92 ALA A N 1
ATOM 730 C CA . ALA A 1 92 ? 12.415 15.022 -12.506 1.00 86.12 92 ALA A CA 1
ATOM 731 C C . ALA A 1 92 ? 13.863 15.497 -12.300 1.00 86.12 92 ALA A C 1
ATOM 733 O O . ALA A 1 92 ? 14.372 16.263 -13.119 1.00 86.12 92 ALA A O 1
ATOM 734 N N . LYS A 1 93 ? 14.560 14.993 -11.272 1.00 88.00 93 LYS A N 1
ATOM 735 C CA . LYS A 1 93 ? 15.985 15.279 -11.034 1.00 88.00 93 LYS A CA 1
ATOM 736 C C . LYS A 1 93 ? 16.865 14.773 -12.171 1.00 88.00 93 LYS A C 1
ATOM 738 O O . LYS A 1 93 ? 17.686 15.536 -12.665 1.00 88.00 93 LYS A O 1
ATOM 743 N N . ILE A 1 94 ? 16.679 13.535 -12.629 1.00 84.75 94 ILE A N 1
ATOM 744 C CA . ILE A 1 94 ? 17.422 12.962 -13.763 1.00 84.75 94 ILE A CA 1
ATOM 745 C C . ILE A 1 94 ? 17.199 13.807 -15.019 1.00 84.75 94 ILE A C 1
ATOM 747 O O . ILE A 1 94 ? 18.149 14.130 -15.731 1.00 84.75 94 ILE A O 1
ATOM 751 N N . ARG A 1 95 ? 15.950 14.209 -15.280 1.00 83.19 95 ARG A N 1
ATOM 752 C CA . ARG A 1 95 ? 15.608 15.071 -16.413 1.00 83.19 95 ARG A CA 1
ATOM 753 C C . ARG A 1 95 ? 16.295 16.434 -16.305 1.00 83.19 95 ARG A C 1
ATOM 755 O O . ARG A 1 95 ? 16.874 16.892 -17.285 1.00 83.19 95 ARG A O 1
ATOM 762 N N . TRP A 1 96 ? 16.272 17.054 -15.127 1.00 85.69 96 TRP A N 1
ATOM 763 C CA . TRP A 1 96 ? 16.938 18.332 -14.873 1.00 85.69 96 TRP A CA 1
ATOM 764 C C . TRP A 1 96 ? 18.462 18.237 -15.016 1.00 85.69 96 TRP A C 1
ATOM 766 O O . TRP A 1 96 ? 19.065 19.074 -15.685 1.00 85.69 96 TRP A O 1
ATOM 776 N N . LEU A 1 97 ? 19.083 17.189 -14.468 1.00 86.88 97 LEU A N 1
ATOM 777 C CA . LEU A 1 97 ? 20.519 16.931 -14.604 1.00 86.88 97 LEU A CA 1
ATOM 778 C C . LEU A 1 97 ? 20.913 16.740 -16.071 1.00 86.88 97 LEU A C 1
ATOM 780 O O . LEU A 1 97 ? 21.862 17.370 -16.530 1.00 86.88 97 LEU A O 1
ATOM 784 N N . ARG A 1 98 ? 20.122 15.976 -16.836 1.00 79.56 98 ARG A N 1
ATOM 785 C CA . ARG A 1 98 ? 20.329 15.796 -18.278 1.00 79.56 98 ARG A CA 1
ATOM 786 C C . ARG A 1 98 ? 20.237 17.119 -19.039 1.00 79.56 98 ARG A C 1
ATOM 788 O O . ARG A 1 98 ? 21.054 17.363 -19.918 1.00 79.56 98 ARG A O 1
ATOM 795 N N . TYR A 1 99 ? 19.275 17.988 -18.718 1.00 77.81 99 TYR A N 1
ATOM 796 C CA . TYR A 1 99 ? 19.210 19.322 -19.325 1.00 77.81 99 TYR A CA 1
ATOM 797 C C . TYR A 1 99 ? 20.401 20.197 -18.929 1.00 77.81 99 TYR A C 1
ATOM 799 O O . TYR A 1 99 ? 20.910 20.918 -19.777 1.00 77.81 99 TYR A O 1
ATOM 807 N N . LYS A 1 100 ? 20.888 20.116 -17.686 1.00 75.94 100 LYS A N 1
ATOM 808 C CA . LYS A 1 100 ? 22.069 20.864 -17.227 1.00 75.94 100 LYS A CA 1
ATOM 809 C C . LYS A 1 100 ? 23.357 20.410 -17.926 1.00 75.94 100 LYS A C 1
ATOM 811 O O . LYS A 1 100 ? 24.192 21.247 -18.262 1.00 75.94 100 LYS A O 1
ATOM 816 N N . GLU A 1 101 ? 23.512 19.112 -18.174 1.00 65.00 101 GLU A N 1
ATOM 817 C CA . GLU A 1 101 ? 24.633 18.551 -18.941 1.00 65.00 101 GLU A CA 1
ATOM 818 C C . GLU A 1 101 ? 24.514 18.865 -20.440 1.00 65.00 101 GLU A C 1
ATOM 820 O O . GLU A 1 101 ? 25.465 19.357 -21.044 1.00 65.00 101 GLU A O 1
ATOM 825 N N . ASN A 1 102 ? 23.327 18.701 -21.032 1.00 59.78 102 ASN A N 1
ATOM 826 C CA . ASN A 1 102 ? 23.088 19.015 -22.444 1.00 59.78 102 ASN A CA 1
ATOM 827 C C . ASN A 1 102 ? 23.118 20.524 -22.744 1.00 59.78 102 ASN A C 1
ATOM 829 O O . ASN A 1 102 ? 23.477 20.911 -23.851 1.00 59.78 102 ASN A O 1
ATOM 833 N N . ALA A 1 103 ? 22.800 21.392 -21.779 1.00 56.34 103 ALA A N 1
ATOM 834 C CA . ALA A 1 103 ? 22.953 22.842 -21.919 1.00 56.34 103 ALA A CA 1
ATOM 835 C C . ALA A 1 103 ? 24.427 23.264 -22.040 1.00 56.34 103 ALA A C 1
ATOM 837 O O . ALA A 1 103 ? 24.718 24.250 -22.713 1.00 56.34 103 ALA A O 1
ATOM 838 N N . LYS A 1 104 ? 25.367 22.502 -21.455 1.00 53.12 104 LYS A N 1
ATOM 839 C CA . LYS A 1 104 ? 26.804 22.661 -21.740 1.00 53.12 104 LYS A CA 1
ATOM 840 C C . LYS A 1 104 ? 27.178 22.139 -23.132 1.00 53.12 104 LYS A C 1
ATOM 842 O O . LYS A 1 104 ? 28.077 22.691 -23.752 1.00 53.12 104 LYS A O 1
ATOM 847 N N . ALA A 1 105 ? 26.490 21.109 -23.630 1.00 48.31 105 ALA A N 1
ATOM 848 C CA . ALA A 1 105 ? 26.760 20.504 -24.936 1.00 48.31 105 ALA A CA 1
ATOM 849 C C . ALA A 1 105 ? 26.158 21.273 -26.135 1.00 48.31 105 ALA A C 1
ATOM 851 O O . ALA A 1 105 ? 26.670 21.152 -27.242 1.00 48.31 105 ALA A O 1
ATOM 852 N N . MET A 1 106 ? 25.114 22.089 -25.940 1.00 44.78 106 MET A N 1
ATOM 853 C CA . MET A 1 106 ? 24.476 22.887 -27.008 1.00 44.78 106 MET A CA 1
ATOM 854 C C . MET A 1 106 ? 25.083 24.291 -27.217 1.00 44.78 106 MET A C 1
ATOM 856 O O . MET A 1 106 ? 24.495 25.116 -27.910 1.00 44.78 106 MET A O 1
ATOM 860 N N . GLN A 1 107 ? 26.257 24.597 -26.652 1.00 49.66 107 GLN A N 1
ATOM 861 C CA . GLN A 1 107 ? 26.890 25.921 -26.784 1.00 49.66 107 GLN A CA 1
ATOM 862 C C . GLN A 1 107 ? 27.747 26.130 -28.044 1.00 49.66 107 GLN A C 1
ATOM 864 O O . GLN A 1 107 ? 28.530 27.076 -28.106 1.00 49.66 107 GLN A O 1
ATOM 869 N N . LEU A 1 108 ? 27.598 25.308 -29.079 1.00 49.44 108 LEU A N 1
ATOM 870 C CA . LEU A 1 108 ? 28.286 25.513 -30.351 1.00 49.44 108 LEU A CA 1
ATOM 871 C C . LEU A 1 108 ? 27.278 25.359 -31.488 1.00 49.44 108 LEU A C 1
ATOM 873 O O . LEU A 1 108 ? 26.583 24.355 -31.564 1.00 49.44 108 LEU A O 1
ATOM 877 N N . HIS A 1 109 ? 27.237 26.369 -32.358 1.00 48.56 109 HIS A N 1
ATOM 878 C CA . HIS A 1 109 ? 26.379 26.528 -33.541 1.00 48.56 109 HIS A CA 1
ATOM 879 C C . HIS A 1 109 ? 25.052 27.266 -33.327 1.00 48.56 109 HIS A C 1
ATOM 881 O O . HIS A 1 109 ? 23.980 26.710 -33.515 1.00 48.56 109 HIS A O 1
ATOM 887 N N . SER A 1 110 ? 25.129 28.573 -33.055 1.00 45.22 110 SER A N 1
ATOM 888 C CA . SER A 1 110 ? 24.265 29.582 -33.700 1.00 45.22 110 SER A CA 1
ATOM 889 C C . SER A 1 110 ? 24.910 30.969 -33.577 1.00 45.22 110 SER A C 1
ATOM 891 O O . SER A 1 110 ? 24.719 31.671 -32.588 1.00 45.22 110 SER A O 1
ATOM 893 N N . LYS A 1 111 ? 25.697 31.386 -34.577 1.00 53.94 111 LYS A N 1
ATOM 894 C CA . LYS A 1 111 ? 25.952 32.814 -34.817 1.00 53.94 111 LYS A CA 1
ATOM 895 C C . LYS A 1 111 ? 24.798 33.338 -35.673 1.00 53.94 111 LYS A C 1
ATOM 897 O O . LYS A 1 111 ? 24.896 33.227 -36.886 1.00 53.94 111 LYS A O 1
ATOM 902 N N . SER A 1 112 ? 23.741 33.872 -35.056 1.00 41.84 112 SER A N 1
ATOM 903 C CA . SER A 1 112 ? 22.909 34.958 -35.618 1.00 41.84 112 SER A CA 1
ATOM 904 C C . SER A 1 112 ? 21.668 35.235 -34.760 1.00 41.84 112 SER A C 1
ATOM 906 O O . SER A 1 112 ? 20.823 34.365 -34.586 1.00 41.84 112 SER A O 1
ATOM 908 N N . ASN A 1 113 ? 21.597 36.473 -34.264 1.00 49.84 113 ASN A N 1
ATOM 909 C CA . ASN A 1 113 ? 20.444 37.283 -33.854 1.00 49.84 113 ASN A CA 1
ATOM 910 C C . ASN A 1 113 ? 19.144 36.577 -33.425 1.00 49.84 113 ASN A C 1
ATOM 912 O O . ASN A 1 113 ? 18.299 36.249 -34.252 1.00 49.84 113 ASN A O 1
ATOM 916 N N . ALA A 1 114 ? 18.907 36.539 -32.113 1.00 37.00 114 ALA A N 1
ATOM 917 C CA . ALA A 1 114 ? 17.561 36.534 -31.550 1.00 37.00 114 ALA A CA 1
ATOM 918 C C . ALA A 1 114 ? 17.557 37.353 -30.251 1.00 37.00 114 ALA A C 1
ATOM 920 O O . ALA A 1 114 ? 18.133 36.953 -29.240 1.00 37.00 114 ALA A O 1
ATOM 921 N N . THR A 1 115 ? 16.927 38.526 -30.288 1.00 49.88 115 THR A N 1
ATOM 922 C CA . THR A 1 115 ? 16.576 39.302 -29.096 1.00 49.88 115 THR A CA 1
ATOM 923 C C . THR A 1 115 ? 15.572 38.485 -28.281 1.00 49.88 115 THR A C 1
ATOM 925 O O . THR A 1 115 ? 14.409 38.384 -28.663 1.00 49.88 115 THR A O 1
ATOM 928 N N . ALA A 1 116 ? 16.012 37.866 -27.185 1.00 37.25 116 ALA A N 1
ATOM 929 C CA . ALA A 1 116 ? 15.151 37.098 -26.288 1.00 37.25 116 ALA A CA 1
ATOM 930 C C . ALA A 1 116 ? 14.796 37.928 -25.043 1.00 37.25 116 ALA A C 1
ATOM 932 O O . ALA A 1 116 ? 15.675 38.433 -24.343 1.00 37.25 116 ALA A O 1
ATOM 933 N N . MET A 1 117 ? 13.492 38.070 -24.787 1.00 41.22 117 MET A N 1
ATOM 934 C CA . MET A 1 117 ? 12.921 38.683 -23.585 1.00 41.22 117 MET A CA 1
ATOM 935 C C . MET A 1 117 ? 13.493 38.056 -22.307 1.00 41.22 117 MET A C 1
ATOM 937 O O . MET A 1 117 ? 13.555 36.835 -22.173 1.00 41.22 117 MET A O 1
ATOM 941 N N . GLN A 1 118 ? 13.865 38.903 -21.347 1.00 34.34 118 GLN A N 1
ATOM 942 C CA . GLN A 1 118 ? 14.284 38.478 -20.012 1.00 34.34 118 GLN A CA 1
ATOM 943 C C . GLN A 1 118 ? 13.080 37.962 -19.206 1.00 34.34 118 GLN A C 1
ATOM 945 O O . GLN A 1 118 ? 12.110 38.710 -19.053 1.00 34.34 118 GLN A O 1
ATOM 950 N N . PRO A 1 119 ? 13.141 36.769 -18.589 1.00 40.06 119 PRO A N 1
ATOM 951 C CA . PRO A 1 119 ? 12.296 36.472 -17.449 1.00 40.06 119 PRO A CA 1
ATOM 952 C C . PRO A 1 119 ? 12.905 37.157 -16.222 1.00 40.06 119 PRO A C 1
ATOM 954 O O . PRO A 1 119 ? 14.006 36.828 -15.777 1.00 40.06 119 PRO A O 1
ATOM 957 N N . LYS A 1 120 ? 12.194 38.152 -15.686 1.00 38.94 120 LYS A N 1
ATOM 958 C CA . LYS A 1 120 ? 12.430 38.635 -14.327 1.00 38.94 120 LYS A CA 1
ATOM 959 C C . LYS A 1 120 ? 11.897 37.573 -13.378 1.00 38.94 120 LYS A C 1
ATOM 961 O O . LYS A 1 120 ? 10.699 37.548 -13.163 1.00 38.94 120 LYS A O 1
ATOM 966 N N . ASP A 1 121 ? 12.782 36.793 -12.776 1.00 42.75 121 ASP A N 1
ATOM 967 C CA . ASP A 1 121 ? 12.513 36.201 -11.471 1.00 42.75 121 ASP A CA 1
ATOM 968 C C . ASP A 1 121 ? 13.756 36.350 -10.601 1.00 42.75 121 ASP A C 1
ATOM 970 O O . ASP A 1 121 ? 14.838 35.827 -10.874 1.00 42.75 121 ASP A O 1
ATOM 974 N N . LYS A 1 122 ? 13.596 37.188 -9.576 1.00 40.56 122 LYS A N 1
ATOM 975 C CA . LYS A 1 122 ? 14.545 37.351 -8.488 1.00 40.56 122 LYS A CA 1
ATOM 976 C C . LYS A 1 122 ? 14.294 36.201 -7.527 1.00 40.56 122 LYS A C 1
ATOM 978 O O . LYS A 1 122 ? 13.323 36.260 -6.785 1.00 40.56 122 LYS A O 1
ATOM 983 N N . ASP A 1 123 ? 15.210 35.248 -7.463 1.00 38.78 123 ASP A N 1
ATOM 984 C CA . ASP A 1 123 ? 15.476 34.622 -6.178 1.00 38.78 123 ASP A CA 1
ATOM 985 C C . ASP A 1 123 ? 16.973 34.368 -6.022 1.00 38.78 123 ASP A C 1
ATOM 987 O O . ASP A 1 123 ? 17.617 33.685 -6.821 1.00 38.78 123 ASP A O 1
ATOM 991 N N . LYS A 1 124 ? 17.550 35.058 -5.040 1.00 38.53 124 LYS A N 1
ATOM 992 C CA . LYS A 1 124 ? 18.954 34.952 -4.660 1.00 38.53 124 LYS A CA 1
ATOM 993 C C . LYS A 1 124 ? 18.998 33.967 -3.508 1.00 38.53 124 LYS A C 1
ATOM 995 O O . LYS A 1 124 ? 18.667 34.362 -2.397 1.00 38.53 124 LYS A O 1
ATOM 1000 N N . ASP A 1 125 ? 19.512 32.768 -3.746 1.00 36.75 125 ASP A N 1
ATOM 1001 C CA . ASP A 1 125 ? 20.079 31.986 -2.654 1.00 36.75 125 ASP A CA 1
ATOM 1002 C C . ASP A 1 125 ? 21.585 31.827 -2.879 1.00 36.75 125 ASP A C 1
ATOM 1004 O O . ASP A 1 125 ? 22.052 31.175 -3.816 1.00 36.75 125 ASP A O 1
ATOM 1008 N N . LYS A 1 126 ? 22.339 32.559 -2.059 1.00 46.56 126 LYS A N 1
ATOM 1009 C CA . LYS A 1 126 ? 23.796 32.538 -1.973 1.00 46.56 126 LYS A CA 1
ATOM 1010 C C . LYS A 1 126 ? 24.150 31.717 -0.738 1.00 46.56 126 LYS A C 1
ATOM 1012 O O . LYS A 1 126 ? 24.248 32.298 0.331 1.00 46.56 126 LYS A O 1
ATOM 1017 N N . ASP A 1 127 ? 24.403 30.424 -0.893 1.00 46.84 127 ASP A N 1
ATOM 1018 C CA . ASP A 1 127 ? 25.482 29.744 -0.165 1.00 46.84 127 ASP A CA 1
ATOM 1019 C C . ASP A 1 127 ? 25.567 28.267 -0.558 1.00 46.84 127 ASP A C 1
ATOM 1021 O O . ASP A 1 127 ? 24.560 27.565 -0.490 1.00 46.84 127 ASP A O 1
ATOM 1025 N N . LYS A 1 128 ? 26.779 27.821 -0.940 1.00 45.88 128 LYS A N 1
ATOM 1026 C CA . LYS A 1 128 ? 27.329 26.434 -0.887 1.00 45.88 128 LYS A CA 1
ATOM 1027 C C . LYS A 1 128 ? 28.488 26.153 -1.867 1.00 45.88 128 LYS A C 1
ATOM 1029 O O . LYS A 1 128 ? 28.856 24.999 -2.063 1.00 45.88 128 LYS A O 1
ATOM 1034 N N . ASP A 1 129 ? 29.148 27.173 -2.416 1.00 42.34 129 ASP A N 1
ATOM 1035 C CA . ASP A 1 129 ? 30.233 26.983 -3.404 1.00 42.34 129 ASP A CA 1
ATOM 1036 C C . ASP A 1 129 ? 31.649 26.745 -2.833 1.00 42.34 129 ASP A C 1
ATOM 1038 O O . ASP A 1 129 ? 32.622 26.711 -3.586 1.00 42.34 129 ASP A O 1
ATOM 1042 N N . LYS A 1 130 ? 31.825 26.528 -1.521 1.00 45.72 130 LYS A N 1
ATOM 1043 C CA . LYS A 1 130 ? 33.178 26.348 -0.945 1.00 45.72 130 LYS A CA 1
ATOM 1044 C C . LYS A 1 130 ? 33.656 24.901 -0.784 1.00 45.72 130 LYS A C 1
ATOM 1046 O O . LYS A 1 130 ? 34.863 24.697 -0.692 1.00 45.72 130 LYS A O 1
ATOM 1051 N N . ASP A 1 131 ? 32.776 23.900 -0.811 1.00 49.25 131 ASP A N 1
ATOM 1052 C CA . ASP A 1 131 ? 33.159 22.529 -0.411 1.00 49.25 131 ASP A CA 1
ATOM 1053 C C . ASP A 1 131 ? 33.515 21.589 -1.587 1.00 49.25 131 ASP A C 1
ATOM 1055 O O . ASP A 1 131 ? 34.178 20.565 -1.427 1.00 49.25 131 ASP A O 1
ATOM 1059 N N . ILE A 1 132 ? 33.153 21.956 -2.821 1.00 48.62 132 ILE A N 1
ATOM 1060 C CA . ILE A 1 132 ? 33.415 21.124 -4.014 1.00 48.62 132 ILE A CA 1
ATOM 1061 C C . ILE A 1 132 ? 34.885 21.223 -4.456 1.00 48.62 132 ILE A C 1
ATOM 1063 O O . ILE A 1 132 ? 35.474 20.245 -4.922 1.00 48.62 132 ILE A O 1
ATOM 1067 N N . ASN A 1 133 ? 35.517 22.385 -4.262 1.00 44.75 133 ASN A N 1
ATOM 1068 C CA . ASN A 1 133 ? 36.851 22.655 -4.804 1.00 44.75 133 ASN A CA 1
ATOM 1069 C C . ASN A 1 133 ? 37.982 21.953 -4.019 1.00 44.75 133 ASN A C 1
ATOM 1071 O O . ASN A 1 133 ? 39.053 21.696 -4.564 1.00 44.75 133 ASN A O 1
ATOM 1075 N N . LYS A 1 134 ? 37.735 21.561 -2.759 1.00 48.66 134 LYS A N 1
ATOM 1076 C CA . LYS A 1 134 ? 38.703 20.802 -1.946 1.00 48.66 134 LYS A CA 1
ATOM 1077 C C . LYS A 1 134 ? 38.763 19.325 -2.348 1.00 48.66 134 LYS A C 1
ATOM 1079 O O . LYS A 1 134 ? 39.842 18.745 -2.392 1.00 48.66 134 LYS A O 1
ATOM 1084 N N . LYS A 1 135 ? 37.616 18.739 -2.706 1.00 50.53 135 LYS A N 1
ATOM 1085 C CA . LYS A 1 135 ? 37.491 17.318 -3.073 1.00 50.53 135 LYS A CA 1
ATOM 1086 C C . LYS A 1 135 ? 37.983 17.015 -4.493 1.00 50.53 135 LYS A C 1
ATOM 1088 O O . LYS A 1 135 ? 38.345 15.881 -4.789 1.00 50.53 135 LYS A O 1
ATOM 1093 N N . LEU A 1 136 ? 38.001 18.027 -5.367 1.00 50.84 136 LEU A N 1
ATOM 1094 C CA . LEU A 1 136 ? 38.499 17.902 -6.739 1.00 50.84 136 LEU A CA 1
ATOM 1095 C C . LEU A 1 136 ? 40.035 17.958 -6.803 1.00 50.84 136 LEU A C 1
ATOM 1097 O O . LEU A 1 136 ? 40.633 17.190 -7.551 1.00 50.84 136 LEU A O 1
ATOM 1101 N N . ARG A 1 137 ? 40.679 18.790 -5.967 1.00 45.97 137 ARG A N 1
ATOM 1102 C CA . ARG A 1 137 ? 42.151 18.871 -5.881 1.00 45.97 137 ARG A CA 1
ATOM 1103 C C . ARG A 1 137 ? 42.785 17.584 -5.353 1.00 45.97 137 ARG A C 1
ATOM 1105 O O . ARG A 1 137 ? 43.729 17.096 -5.956 1.00 45.97 137 ARG A O 1
ATOM 1112 N N . SER A 1 138 ? 42.189 16.963 -4.333 1.00 51.47 138 SER A N 1
ATOM 1113 C CA . SER A 1 138 ? 42.686 15.687 -3.799 1.00 51.47 138 SER A CA 1
ATOM 1114 C C . SER A 1 138 ? 42.498 14.501 -4.753 1.00 51.47 138 SER A C 1
ATOM 1116 O O . SER A 1 138 ? 43.134 13.473 -4.571 1.00 51.47 138 SER A O 1
ATOM 1118 N N . LYS A 1 139 ? 41.609 14.603 -5.751 1.00 51.53 139 LYS A N 1
ATOM 1119 C CA . LYS A 1 139 ? 41.391 13.541 -6.746 1.00 51.53 139 LYS A CA 1
ATOM 1120 C C . LYS A 1 139 ? 42.375 13.635 -7.918 1.00 51.53 139 LYS A C 1
ATOM 1122 O O . LYS A 1 139 ? 42.817 12.606 -8.412 1.00 51.53 139 LYS A O 1
ATOM 1127 N N . LEU A 1 140 ? 42.744 14.855 -8.310 1.00 49.34 140 LEU A N 1
ATOM 1128 C CA . LEU A 1 140 ? 43.716 15.110 -9.377 1.00 49.34 140 LEU A CA 1
ATOM 1129 C C . LEU A 1 140 ? 45.149 14.738 -8.958 1.00 49.34 140 LEU A C 1
ATOM 1131 O O . LEU A 1 140 ? 45.882 14.173 -9.760 1.00 49.34 140 LEU A O 1
ATOM 1135 N N . GLU A 1 141 ? 45.516 14.947 -7.689 1.00 49.94 141 GLU A N 1
ATOM 1136 C CA . GLU A 1 141 ? 46.837 14.552 -7.163 1.00 49.94 141 GLU A CA 1
ATOM 1137 C C . GLU A 1 141 ? 47.027 13.018 -7.118 1.00 49.94 141 GLU A C 1
ATOM 1139 O O . GLU A 1 141 ? 48.118 12.526 -7.389 1.00 49.94 141 GLU A O 1
ATOM 1144 N N . ILE A 1 142 ? 45.954 12.247 -6.885 1.00 52.88 142 ILE A N 1
ATOM 1145 C CA . ILE A 1 142 ? 45.979 10.768 -6.900 1.00 52.88 142 ILE A CA 1
ATOM 1146 C C . ILE A 1 142 ? 46.044 10.219 -8.341 1.00 52.88 142 ILE A C 1
ATOM 1148 O O . ILE A 1 142 ? 46.652 9.177 -8.592 1.00 52.88 142 ILE A O 1
ATOM 1152 N N . GLU A 1 143 ? 45.438 10.915 -9.308 1.00 50.50 143 GLU A N 1
ATOM 1153 C CA . GLU A 1 143 ? 45.441 10.512 -10.723 1.00 50.50 143 GLU A CA 1
ATOM 1154 C C . GLU A 1 143 ? 46.788 10.792 -11.423 1.00 50.50 143 GLU A C 1
ATOM 1156 O O . GLU A 1 143 ? 47.171 10.038 -12.322 1.00 50.50 143 GLU A O 1
ATOM 1161 N N . ASP A 1 144 ? 47.540 11.808 -10.987 1.00 48.16 144 ASP A N 1
ATOM 1162 C CA . ASP A 1 144 ? 48.867 12.126 -11.535 1.00 48.16 144 ASP A CA 1
ATOM 1163 C C . ASP A 1 144 ? 49.990 11.234 -10.966 1.00 48.16 144 ASP A C 1
ATOM 1165 O O . ASP A 1 144 ? 50.956 10.934 -11.676 1.00 48.16 144 ASP A O 1
ATOM 1169 N N . GLU A 1 145 ? 49.850 10.713 -9.740 1.00 51.16 145 GLU A N 1
ATOM 1170 C CA . GLU A 1 145 ? 50.750 9.671 -9.213 1.00 51.16 145 GLU A CA 1
ATOM 1171 C C . GLU A 1 145 ? 50.508 8.296 -9.864 1.00 51.16 145 GLU A C 1
ATOM 1173 O O . GLU A 1 145 ? 51.466 7.572 -10.145 1.00 51.16 145 GLU A O 1
ATOM 1178 N N . ALA A 1 146 ? 49.257 7.955 -10.199 1.00 50.03 146 ALA A N 1
ATOM 1179 C CA . ALA A 1 146 ? 48.915 6.693 -10.864 1.00 50.03 146 ALA A CA 1
ATOM 1180 C C . ALA A 1 146 ? 49.446 6.603 -12.311 1.00 50.03 146 ALA A C 1
ATOM 1182 O O . ALA A 1 146 ? 49.844 5.526 -12.762 1.00 50.03 146 ALA A O 1
ATOM 1183 N N . LYS A 1 147 ? 49.522 7.734 -13.028 1.00 51.12 147 LYS A N 1
ATOM 1184 C CA . LYS A 1 147 ? 50.075 7.799 -14.395 1.00 51.12 147 LYS A CA 1
ATOM 1185 C C . LYS A 1 147 ? 51.587 7.580 -14.443 1.00 51.12 147 LYS A C 1
ATOM 1187 O O . LYS A 1 147 ? 52.069 6.903 -15.345 1.00 51.12 147 LYS A O 1
ATOM 1192 N N . LYS A 1 148 ? 52.334 8.047 -13.434 1.00 45.19 148 LYS A N 1
ATOM 1193 C CA . LYS A 1 148 ? 53.790 7.811 -13.327 1.00 45.19 148 LYS A CA 1
ATOM 1194 C C . LYS A 1 148 ? 54.166 6.340 -13.105 1.00 45.19 148 LYS A C 1
ATOM 1196 O O . LYS A 1 148 ? 55.324 5.979 -13.311 1.00 45.19 148 LYS A O 1
ATOM 1201 N N . PHE A 1 149 ? 53.212 5.494 -12.712 1.00 42.88 149 PHE A N 1
ATOM 1202 C CA . PHE A 1 149 ? 53.417 4.056 -12.518 1.00 42.88 149 PHE A CA 1
ATOM 1203 C C . PHE A 1 149 ? 53.136 3.218 -13.782 1.00 42.88 149 PHE A C 1
ATOM 1205 O O . PHE A 1 149 ? 53.617 2.092 -13.873 1.00 42.88 149 PHE A O 1
ATOM 1212 N N . GLN A 1 150 ? 52.399 3.751 -14.770 1.00 45.38 150 GLN A N 1
ATOM 1213 C CA . GLN A 1 150 ? 52.001 3.021 -15.987 1.00 45.38 150 GLN A CA 1
ATOM 1214 C C . GLN A 1 150 ? 53.013 3.090 -17.143 1.00 45.38 150 GLN A C 1
ATOM 1216 O O . GLN A 1 150 ? 52.980 2.231 -18.016 1.00 45.38 150 GLN A O 1
ATOM 1221 N N . GLU A 1 151 ? 53.948 4.043 -17.149 1.00 43.72 151 GLU A N 1
ATOM 1222 C CA . GLU A 1 151 ? 54.910 4.221 -18.258 1.00 43.72 151 GLU A CA 1
ATOM 1223 C C . GLU A 1 151 ? 56.135 3.285 -18.190 1.00 43.72 151 GLU A C 1
ATOM 1225 O O . GLU A 1 151 ? 57.020 3.338 -19.041 1.00 43.72 151 GLU A O 1
ATOM 1230 N N . ARG A 1 152 ? 56.214 2.403 -17.186 1.00 37.81 152 ARG A N 1
ATOM 1231 C CA . ARG A 1 152 ? 57.387 1.554 -16.928 1.00 37.81 152 ARG A CA 1
ATOM 1232 C C . ARG A 1 152 ? 57.034 0.065 -17.000 1.00 37.81 152 ARG A C 1
ATOM 1234 O O . ARG A 1 152 ? 57.194 -0.662 -16.029 1.00 37.81 152 ARG A O 1
ATOM 1241 N N . GLY A 1 153 ? 56.508 -0.394 -18.132 1.00 32.62 153 GLY A N 1
ATOM 1242 C CA . GLY A 1 153 ? 56.143 -1.808 -18.273 1.00 32.62 153 GLY A CA 1
ATOM 1243 C C . GLY A 1 153 ? 55.497 -2.189 -19.597 1.00 32.62 153 GLY A C 1
ATOM 1244 O O . GLY A 1 153 ? 54.604 -3.028 -19.609 1.00 32.62 153 GLY A O 1
ATOM 1245 N N . GLU A 1 154 ? 55.910 -1.570 -20.702 1.00 40.25 154 GLU A N 1
ATOM 1246 C CA . GLU A 1 154 ? 55.487 -1.960 -22.047 1.00 40.25 154 GLU A CA 1
ATOM 1247 C C . GLU A 1 154 ? 56.566 -2.850 -22.681 1.00 40.25 154 GLU A C 1
ATOM 1249 O O . GLU A 1 154 ? 57.489 -2.375 -23.332 1.00 40.25 154 GLU A O 1
ATOM 1254 N N . SER A 1 155 ? 56.481 -4.162 -22.463 1.00 38.25 155 SER A N 1
ATOM 1255 C CA . SER A 1 155 ? 56.996 -5.155 -23.411 1.00 38.25 155 SER A CA 1
ATOM 1256 C C . SER A 1 155 ? 56.441 -6.529 -23.051 1.00 38.25 155 SER A C 1
ATOM 1258 O O . SER A 1 155 ? 56.504 -6.922 -21.890 1.00 38.25 155 SER A O 1
ATOM 1260 N N . ASP A 1 156 ? 55.982 -7.250 -24.072 1.00 34.84 156 ASP A N 1
ATOM 1261 C CA . ASP A 1 156 ? 55.591 -8.663 -24.095 1.00 34.84 156 ASP A CA 1
ATOM 1262 C C . ASP A 1 156 ? 54.111 -9.059 -23.854 1.00 34.84 156 ASP A C 1
ATOM 1264 O O . ASP A 1 156 ? 53.653 -9.297 -22.743 1.00 34.84 156 ASP A O 1
ATOM 1268 N N . ARG A 1 157 ? 53.471 -9.364 -25.003 1.00 34.91 157 ARG A N 1
ATOM 1269 C CA . ARG A 1 157 ? 52.561 -10.502 -25.297 1.00 34.91 157 ARG A CA 1
ATOM 1270 C C . ARG A 1 157 ? 51.037 -10.295 -25.191 1.00 34.91 157 ARG A C 1
ATOM 1272 O O . ARG A 1 157 ? 50.473 -10.156 -24.121 1.00 34.91 157 ARG A O 1
ATOM 1279 N N . LYS A 1 158 ? 50.403 -10.476 -26.366 1.00 35.91 158 LYS A N 1
ATOM 1280 C CA . LYS A 1 158 ? 49.058 -11.028 -26.663 1.00 35.91 158 LYS A CA 1
ATOM 1281 C C . LYS A 1 158 ? 47.869 -10.479 -25.848 1.00 35.91 158 LYS A C 1
ATOM 1283 O O . LYS A 1 158 ? 47.693 -10.769 -24.674 1.00 35.91 158 LYS A O 1
ATOM 1288 N N . SER A 1 159 ? 46.993 -9.770 -26.561 1.00 33.00 159 SER A N 1
ATOM 1289 C CA . SER A 1 159 ? 45.725 -9.172 -26.120 1.00 33.00 159 SER A CA 1
ATOM 1290 C C . SER A 1 159 ? 44.902 -10.037 -25.144 1.00 33.00 159 SER A C 1
ATOM 1292 O O . SER A 1 159 ? 44.598 -11.183 -25.489 1.00 33.00 159 SER A O 1
ATOM 1294 N N . PRO A 1 160 ? 44.440 -9.505 -23.991 1.00 38.16 160 PRO A N 1
ATOM 1295 C CA . PRO A 1 160 ? 43.505 -10.212 -23.131 1.00 38.16 160 PRO A CA 1
ATOM 1296 C C . PRO A 1 160 ? 42.041 -9.842 -23.422 1.00 38.16 160 PRO A C 1
ATOM 1298 O O . PRO A 1 160 ? 41.676 -8.720 -23.773 1.00 38.16 160 PRO A O 1
ATOM 1301 N N . VAL A 1 161 ? 41.218 -10.874 -23.274 1.00 38.94 161 VAL A N 1
ATOM 1302 C CA . VAL A 1 161 ? 39.795 -11.013 -23.578 1.00 38.94 161 VAL A CA 1
ATOM 1303 C C . VAL A 1 161 ? 38.921 -10.080 -22.728 1.00 38.94 161 VAL A C 1
ATOM 1305 O O . VAL A 1 161 ? 39.033 -10.027 -21.507 1.00 38.94 161 VAL A O 1
ATOM 1308 N N . LYS A 1 162 ? 37.991 -9.377 -23.385 1.00 42.91 162 LYS A N 1
ATOM 1309 C CA . LYS A 1 162 ? 36.936 -8.566 -22.758 1.00 42.91 162 LYS A CA 1
ATOM 1310 C C . LYS A 1 162 ? 36.057 -9.469 -21.878 1.00 42.91 162 LYS A C 1
ATOM 1312 O O . LYS A 1 162 ? 35.456 -10.408 -22.397 1.00 42.91 162 LYS A O 1
ATOM 1317 N N . ALA A 1 163 ? 35.985 -9.193 -20.574 1.00 41.47 163 ALA A N 1
ATOM 1318 C CA . ALA A 1 163 ? 35.187 -9.963 -19.616 1.00 41.47 163 ALA A CA 1
ATOM 1319 C C . ALA A 1 163 ? 33.746 -10.172 -20.124 1.00 41.47 163 ALA A C 1
ATOM 1321 O O . ALA A 1 163 ? 33.049 -9.220 -20.486 1.00 41.47 163 ALA A O 1
ATOM 1322 N N . ILE A 1 164 ? 33.315 -11.432 -20.198 1.00 57.00 164 ILE A N 1
ATOM 1323 C CA . ILE A 1 164 ? 31.990 -11.819 -20.688 1.00 57.00 164 ILE A CA 1
ATOM 1324 C C . ILE A 1 164 ? 30.950 -11.325 -19.674 1.00 57.00 164 ILE A C 1
ATOM 1326 O O . ILE A 1 164 ? 31.049 -11.610 -18.486 1.00 57.00 164 ILE A O 1
ATOM 1330 N N . SER A 1 165 ? 29.952 -10.568 -20.136 1.00 76.06 165 SER A N 1
ATOM 1331 C CA . SER A 1 165 ? 28.852 -10.101 -19.285 1.00 76.06 165 SER A CA 1
ATOM 1332 C C . SER A 1 165 ? 28.070 -11.291 -18.717 1.00 76.06 165 SER A C 1
ATOM 1334 O O . SER A 1 165 ? 27.667 -12.168 -19.481 1.00 76.06 165 SER A O 1
ATOM 1336 N N . SER A 1 166 ? 27.788 -11.296 -17.409 1.00 76.88 166 SER A N 1
ATOM 1337 C CA . SER A 1 166 ? 27.001 -12.340 -16.724 1.00 76.88 166 SER A CA 1
ATOM 1338 C C . SER A 1 166 ? 25.630 -12.586 -17.372 1.00 76.88 166 SER A C 1
ATOM 1340 O O . SER A 1 166 ? 25.121 -13.701 -17.368 1.00 76.88 166 SER A O 1
ATOM 1342 N N . THR A 1 167 ? 25.054 -11.566 -18.016 1.00 82.88 167 THR A N 1
ATOM 1343 C CA . THR A 1 167 ? 23.825 -11.695 -18.813 1.00 82.88 167 THR A CA 1
ATOM 1344 C C . THR A 1 167 ? 24.022 -12.594 -20.031 1.00 82.88 167 THR A C 1
ATOM 1346 O O . THR A 1 167 ? 23.166 -13.418 -20.327 1.00 82.88 167 THR A O 1
ATOM 1349 N N . LYS A 1 168 ? 25.155 -12.461 -20.727 1.00 84.75 168 LYS A N 1
ATOM 1350 C CA . LYS A 1 168 ? 25.481 -13.299 -21.884 1.00 84.75 168 LYS A CA 1
ATOM 1351 C C . LYS A 1 168 ? 25.749 -14.743 -21.456 1.00 84.75 168 LYS A C 1
ATOM 1353 O O . LYS A 1 168 ? 25.234 -15.651 -22.089 1.00 84.75 168 LYS A O 1
ATOM 1358 N N . GLN A 1 169 ? 26.467 -14.935 -20.346 1.00 86.19 169 GLN A N 1
ATOM 1359 C CA . GLN A 1 169 ? 26.724 -16.266 -19.780 1.00 86.19 169 GLN A CA 1
ATOM 1360 C C . GLN A 1 169 ? 25.422 -17.017 -19.476 1.00 86.19 169 GLN A C 1
ATOM 1362 O O . GLN A 1 169 ? 25.278 -18.173 -19.860 1.00 86.19 169 GLN A O 1
ATOM 1367 N N . PHE A 1 170 ? 24.452 -16.347 -18.846 1.00 87.75 170 PHE A N 1
ATOM 1368 C CA . PHE A 1 170 ? 23.155 -16.955 -18.554 1.00 87.75 170 PHE A CA 1
ATOM 1369 C C . PHE A 1 170 ? 22.352 -17.279 -19.818 1.00 87.75 170 PHE A C 1
ATOM 1371 O O . PHE A 1 170 ? 21.745 -18.339 -19.904 1.00 87.75 170 PHE A O 1
ATOM 1378 N N . ILE A 1 171 ? 22.337 -16.371 -20.798 1.00 86.88 171 ILE A N 1
ATOM 1379 C CA . ILE A 1 171 ? 21.609 -16.568 -22.057 1.00 86.88 171 ILE A CA 1
ATOM 1380 C C . ILE A 1 171 ? 22.158 -17.769 -22.828 1.00 86.88 171 ILE A C 1
ATOM 1382 O O . ILE A 1 171 ? 21.381 -18.610 -23.284 1.00 86.88 171 ILE A O 1
ATOM 1386 N N . ASP A 1 172 ? 23.483 -17.846 -22.961 1.00 87.19 172 ASP A N 1
ATOM 1387 C CA . ASP A 1 172 ? 24.150 -18.933 -23.673 1.00 87.19 172 ASP A CA 1
ATOM 1388 C C . ASP A 1 172 ? 23.857 -20.273 -22.975 1.00 87.19 172 ASP A C 1
ATOM 1390 O O . ASP A 1 172 ? 23.481 -21.241 -23.636 1.00 87.19 172 ASP A O 1
ATOM 1394 N N . TRP A 1 173 ? 23.914 -20.298 -21.638 1.00 89.38 173 TRP A N 1
ATOM 1395 C CA . TRP A 1 173 ? 23.543 -21.465 -20.834 1.00 89.38 173 TRP A CA 1
ATOM 1396 C C . TRP A 1 173 ? 22.066 -21.860 -21.003 1.00 89.38 173 TRP A C 1
ATOM 1398 O O . TRP A 1 173 ? 21.774 -23.023 -21.262 1.00 89.38 173 TRP A O 1
ATOM 1408 N N . TYR A 1 174 ? 21.131 -20.906 -20.934 1.00 87.75 174 TYR A N 1
ATOM 1409 C CA . TYR A 1 174 ? 19.692 -21.168 -21.080 1.00 87.75 174 TYR A CA 1
ATOM 1410 C C . TYR A 1 174 ? 19.372 -21.806 -22.435 1.00 87.75 174 TYR A C 1
ATOM 1412 O O . TYR A 1 174 ? 18.585 -22.747 -22.515 1.00 87.75 174 TYR A O 1
ATOM 1420 N N . CYS A 1 175 ? 19.995 -21.310 -23.508 1.00 86.00 175 CYS A N 1
ATOM 1421 C CA . CYS A 1 175 ? 19.792 -21.847 -24.852 1.00 86.00 175 CYS A CA 1
ATOM 1422 C C . CYS A 1 175 ? 20.343 -23.271 -24.990 1.00 86.00 175 CYS A C 1
ATOM 1424 O O . CYS A 1 175 ? 19.693 -24.109 -25.612 1.00 86.00 175 CYS A O 1
ATOM 1426 N N . GLN A 1 176 ? 21.517 -23.543 -24.410 1.00 86.44 176 GLN A N 1
ATOM 1427 C CA . GLN A 1 176 ? 22.115 -24.881 -24.398 1.00 86.44 176 GLN A CA 1
ATOM 1428 C C . GLN A 1 176 ? 21.253 -25.875 -23.614 1.00 86.44 176 GLN A C 1
ATOM 1430 O O . GLN A 1 176 ? 20.964 -26.960 -24.112 1.00 86.44 176 GLN A O 1
ATOM 1435 N N . GLU A 1 177 ? 20.795 -25.489 -22.424 1.00 85.69 177 GLU A N 1
ATOM 1436 C CA . GLU A 1 177 ? 19.978 -26.342 -21.559 1.00 85.69 177 GLU A CA 1
ATOM 1437 C C . GLU A 1 177 ? 18.606 -26.635 -22.187 1.00 85.69 177 GLU A C 1
ATOM 1439 O O . GLU A 1 177 ? 18.155 -27.780 -22.200 1.00 85.69 177 GLU A O 1
ATOM 1444 N N . TYR A 1 178 ? 17.970 -25.625 -22.790 1.00 86.50 178 TYR A N 1
ATOM 1445 C CA . TYR A 1 178 ? 16.718 -25.796 -23.530 1.00 86.50 178 TYR A CA 1
ATOM 1446 C C . TYR A 1 178 ? 16.887 -26.772 -24.702 1.00 86.50 178 TYR A C 1
ATOM 1448 O O . TYR A 1 178 ? 16.094 -27.700 -24.861 1.00 86.50 178 TYR A O 1
ATOM 1456 N N . GLN A 1 179 ? 17.944 -26.599 -25.502 1.00 87.25 179 GLN A N 1
ATOM 1457 C CA . GLN A 1 179 ? 18.217 -27.468 -26.646 1.00 87.25 179 GLN A CA 1
ATOM 1458 C C . GLN A 1 179 ? 18.522 -28.908 -26.218 1.00 87.25 179 GLN A C 1
ATOM 1460 O O . GLN A 1 179 ? 18.079 -29.843 -26.878 1.00 87.25 179 GLN A O 1
ATOM 1465 N N . SER A 1 180 ? 19.238 -29.094 -25.107 1.00 83.81 180 SER A N 1
ATOM 1466 C CA . SER A 1 180 ? 19.534 -30.415 -24.544 1.00 83.81 180 SER A CA 1
ATOM 1467 C C . SER A 1 180 ? 18.262 -31.163 -24.123 1.00 83.81 180 SER A C 1
ATOM 1469 O O . SER A 1 180 ? 18.130 -32.357 -24.383 1.00 83.81 180 SER A O 1
ATOM 1471 N N . ARG A 1 181 ? 17.294 -30.462 -23.515 1.00 81.62 181 ARG A N 1
ATOM 1472 C CA . ARG A 1 181 ? 16.067 -31.080 -22.981 1.00 81.62 181 ARG A CA 1
ATOM 1473 C C . ARG A 1 181 ? 14.983 -31.312 -24.024 1.00 81.62 181 ARG A C 1
ATOM 1475 O O . ARG A 1 181 ? 14.313 -32.339 -23.979 1.00 81.62 181 ARG A O 1
ATOM 1482 N N . PHE A 1 182 ? 1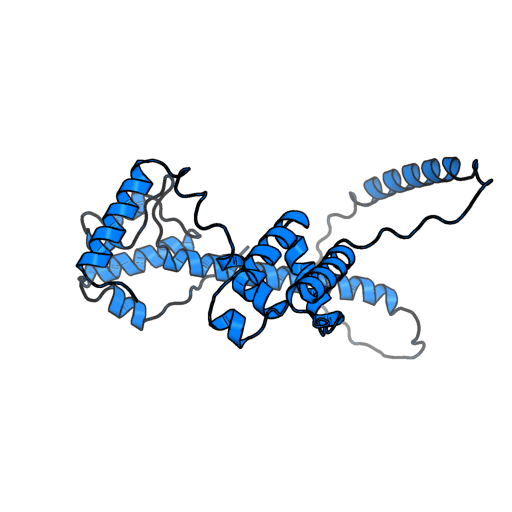4.793 -30.363 -24.934 1.00 82.25 182 PHE A N 1
ATOM 1483 C CA . PHE A 1 182 ? 13.675 -30.388 -25.880 1.00 82.25 182 PHE A CA 1
ATOM 1484 C C . PHE A 1 182 ? 14.102 -30.740 -27.309 1.00 82.25 182 PHE A C 1
ATOM 1486 O O . PHE A 1 182 ? 13.246 -30.917 -28.167 1.00 82.25 182 PHE A O 1
ATOM 1493 N N . GLY A 1 183 ? 15.407 -30.837 -27.591 1.00 78.50 183 GLY A N 1
ATOM 1494 C CA . GLY A 1 183 ? 15.935 -31.141 -28.927 1.00 78.50 183 GLY A CA 1
ATOM 1495 C C . GLY A 1 183 ? 15.751 -30.016 -29.953 1.00 78.50 183 GLY A C 1
ATOM 1496 O O . GLY A 1 183 ? 16.224 -30.130 -31.083 1.00 78.50 183 GLY A O 1
ATOM 1497 N N . GLU A 1 184 ? 15.105 -28.915 -29.569 1.00 79.62 184 GLU A N 1
ATOM 1498 C CA . GLU A 1 184 ? 14.807 -27.775 -30.430 1.00 79.62 184 GLU A CA 1
ATOM 1499 C C . GLU A 1 184 ? 15.653 -26.555 -30.068 1.00 79.62 184 GLU A C 1
ATOM 1501 O O . GLU A 1 184 ? 15.981 -26.293 -28.909 1.00 79.62 184 GLU A O 1
ATOM 1506 N N . LYS A 1 185 ? 16.003 -25.763 -31.084 1.00 82.19 185 LYS A N 1
ATOM 1507 C CA . LYS A 1 185 ? 16.730 -24.514 -30.870 1.00 82.19 185 LYS A CA 1
ATOM 1508 C C . LYS A 1 185 ? 15.782 -23.458 -30.311 1.00 82.19 185 LYS A C 1
ATOM 1510 O O . LYS A 1 185 ? 14.816 -23.079 -30.967 1.00 82.19 185 LYS A O 1
ATOM 1515 N N . TYR A 1 186 ? 16.126 -22.907 -29.152 1.00 82.31 186 TYR A N 1
ATOM 1516 C CA . TYR A 1 186 ? 15.380 -21.800 -28.566 1.00 82.31 186 TYR A CA 1
ATOM 1517 C C . TYR A 1 186 ? 15.429 -20.553 -29.472 1.00 82.31 186 TYR A C 1
ATOM 1519 O O . TYR A 1 186 ? 16.504 -20.011 -29.756 1.00 82.31 186 TYR A O 1
ATOM 1527 N N . ILE A 1 187 ? 14.263 -20.093 -29.938 1.00 79.38 187 ILE A N 1
ATOM 1528 C CA . ILE A 1 187 ? 14.135 -18.877 -30.751 1.00 79.38 187 ILE A CA 1
ATOM 1529 C C . ILE A 1 187 ? 14.043 -17.678 -29.809 1.00 79.38 187 ILE A C 1
ATOM 1531 O O . ILE A 1 187 ? 13.030 -17.461 -29.148 1.00 79.38 187 ILE A O 1
ATOM 1535 N N . MET A 1 188 ? 15.115 -16.891 -29.767 1.00 77.25 188 MET A N 1
ATOM 1536 C CA . MET A 1 188 ? 15.253 -15.747 -28.870 1.00 77.25 188 MET A CA 1
ATOM 1537 C C . MET A 1 188 ? 15.302 -14.426 -29.644 1.00 77.25 188 MET A C 1
ATOM 1539 O O . MET A 1 188 ? 15.980 -14.307 -30.665 1.00 77.25 188 MET A O 1
ATOM 1543 N N . SER A 1 189 ? 14.666 -13.394 -29.096 1.00 76.06 189 SER A N 1
ATOM 1544 C CA . SER A 1 189 ? 14.746 -12.000 -29.543 1.00 76.06 189 SER A CA 1
ATOM 1545 C C . SER A 1 189 ? 15.723 -11.188 -28.671 1.00 76.06 189 SER A C 1
ATOM 1547 O O . SER A 1 189 ? 15.303 -10.378 -27.841 1.00 76.06 189 SER A O 1
ATOM 1549 N N . GLY A 1 190 ? 17.033 -11.318 -28.904 1.00 72.56 190 GLY A N 1
ATOM 1550 C CA . GLY A 1 190 ? 18.106 -10.870 -27.992 1.00 72.56 190 GLY A CA 1
ATOM 1551 C C . GLY A 1 190 ? 17.961 -9.508 -27.275 1.00 72.56 190 GLY A C 1
ATOM 1552 O O . GLY A 1 190 ? 18.384 -9.385 -26.127 1.00 72.56 190 GLY A O 1
ATOM 1553 N N . ALA A 1 191 ? 17.328 -8.491 -27.876 1.00 77.00 191 ALA A N 1
ATOM 1554 C CA . ALA A 1 191 ? 17.053 -7.211 -27.206 1.00 77.00 191 ALA A CA 1
ATOM 1555 C C . ALA A 1 191 ? 16.032 -7.319 -26.049 1.00 77.00 191 ALA A C 1
ATOM 1557 O O . ALA A 1 191 ? 16.201 -6.693 -25.000 1.00 77.00 191 ALA A O 1
ATOM 1558 N N . LYS A 1 192 ? 14.972 -8.116 -26.228 1.00 77.38 192 LYS A N 1
ATOM 1559 C CA . LYS A 1 192 ? 13.871 -8.274 -25.271 1.00 77.38 192 LYS A CA 1
ATOM 1560 C C . LYS A 1 192 ? 14.282 -9.175 -24.113 1.00 77.38 192 LYS A C 1
ATOM 1562 O O . LYS A 1 192 ? 14.178 -8.755 -22.960 1.00 77.38 192 LYS A O 1
ATOM 1567 N N . GLU A 1 193 ? 14.778 -10.382 -24.388 1.00 82.75 193 GLU A N 1
ATOM 1568 C CA . GLU A 1 193 ? 15.202 -11.289 -23.316 1.00 82.75 193 GLU A CA 1
ATOM 1569 C C . GLU A 1 193 ? 16.445 -10.783 -22.582 1.00 82.75 193 GLU A C 1
ATOM 1571 O O . GLU A 1 193 ? 16.515 -10.911 -21.360 1.00 82.75 193 GLU A O 1
ATOM 1576 N N . GLY A 1 194 ? 17.366 -10.101 -23.273 1.00 85.25 194 GLY A N 1
ATOM 1577 C CA . GLY A 1 194 ? 18.526 -9.478 -22.635 1.00 85.25 194 GLY A CA 1
ATOM 1578 C C . GLY A 1 194 ? 18.138 -8.430 -21.588 1.00 85.25 194 GLY A C 1
ATOM 1579 O O . GLY A 1 194 ? 18.701 -8.408 -20.493 1.00 85.25 194 GLY A O 1
ATOM 1580 N N . SER A 1 195 ? 17.129 -7.599 -21.876 1.00 85.75 195 SER A N 1
ATOM 1581 C CA . SER A 1 195 ? 16.601 -6.630 -20.906 1.00 85.75 195 SER A CA 1
ATOM 1582 C C . SER A 1 195 ? 15.933 -7.312 -19.706 1.00 85.75 195 SER A C 1
ATOM 1584 O O . SER A 1 195 ? 16.130 -6.879 -18.570 1.00 85.75 195 SER A O 1
ATOM 1586 N N . ILE A 1 196 ? 15.194 -8.402 -19.939 1.00 86.00 196 ILE A N 1
ATOM 1587 C CA . ILE A 1 196 ? 14.535 -9.177 -18.880 1.00 86.00 196 ILE A CA 1
ATOM 1588 C C . ILE A 1 196 ? 15.568 -9.796 -17.937 1.00 86.00 196 ILE A C 1
ATOM 1590 O O . ILE A 1 196 ? 15.471 -9.613 -16.725 1.00 86.00 196 ILE A O 1
ATOM 1594 N N . ILE A 1 197 ? 16.571 -10.480 -18.482 1.00 87.44 197 ILE A N 1
ATOM 1595 C CA . ILE A 1 197 ? 17.593 -11.179 -17.694 1.00 87.44 197 ILE A CA 1
ATOM 1596 C C . ILE A 1 197 ? 18.468 -10.182 -16.942 1.00 87.44 197 ILE A C 1
ATOM 1598 O O . ILE A 1 197 ? 18.769 -10.397 -15.772 1.00 87.44 197 ILE A O 1
ATOM 1602 N N . LYS A 1 198 ? 18.810 -9.045 -17.560 1.00 87.88 198 LYS A N 1
ATOM 1603 C CA . LYS A 1 198 ? 19.517 -7.960 -16.869 1.00 87.88 198 LYS A CA 1
ATOM 1604 C C . LYS A 1 198 ? 18.733 -7.450 -15.653 1.00 87.88 198 LYS A C 1
ATOM 1606 O O . LYS A 1 198 ? 19.328 -7.188 -14.612 1.00 87.88 198 LYS A O 1
ATOM 1611 N N . GLY A 1 199 ? 17.408 -7.348 -15.769 1.00 85.38 199 GLY A N 1
ATOM 1612 C CA . GLY A 1 199 ? 16.535 -7.016 -14.643 1.00 85.38 199 GLY A CA 1
ATOM 1613 C C . GLY A 1 199 ? 16.542 -8.085 -13.547 1.00 85.38 199 GLY A C 1
ATOM 1614 O O . GLY A 1 199 ? 16.641 -7.748 -12.374 1.00 85.38 199 GLY A O 1
ATOM 1615 N N . LEU A 1 200 ? 16.498 -9.369 -13.914 1.00 86.12 200 LEU A N 1
ATOM 1616 C CA . LEU A 1 200 ? 16.510 -10.480 -12.953 1.00 86.12 200 LEU A CA 1
ATOM 1617 C C . LEU A 1 200 ? 17.843 -10.599 -12.202 1.00 86.12 200 LEU A C 1
ATOM 1619 O O . LEU A 1 200 ? 17.843 -10.725 -10.981 1.00 86.12 200 LEU A O 1
ATOM 1623 N N . LEU A 1 201 ? 18.968 -10.452 -12.906 1.00 86.50 201 LEU A N 1
ATOM 1624 C CA . LEU A 1 201 ? 20.315 -10.470 -12.322 1.00 86.50 201 LEU A CA 1
ATOM 1625 C C . LEU A 1 201 ? 20.610 -9.261 -11.416 1.00 86.50 201 LEU A C 1
ATOM 1627 O O . LEU A 1 201 ? 21.625 -9.243 -10.730 1.00 86.50 201 LEU A O 1
ATOM 1631 N N . THR A 1 202 ? 19.740 -8.244 -11.400 1.00 87.06 202 THR A N 1
ATOM 1632 C CA . THR A 1 202 ? 19.843 -7.132 -10.437 1.00 87.06 202 THR A CA 1
ATOM 1633 C C . THR A 1 202 ? 19.399 -7.562 -9.034 1.00 87.06 202 THR A C 1
ATOM 1635 O O . THR A 1 202 ? 19.816 -6.964 -8.048 1.00 87.06 202 THR A O 1
ATOM 1638 N N . SER A 1 203 ? 18.545 -8.585 -8.932 1.00 80.12 203 SER A N 1
ATOM 1639 C CA . SER A 1 203 ? 17.915 -9.001 -7.672 1.00 80.12 203 SER A CA 1
ATOM 1640 C C . SER A 1 203 ? 18.238 -10.436 -7.260 1.00 80.12 203 SER A C 1
ATOM 1642 O O . SER A 1 203 ? 18.043 -10.783 -6.101 1.00 80.12 203 SER A O 1
ATOM 1644 N N . ILE A 1 204 ? 18.691 -11.274 -8.193 1.00 82.94 204 ILE A N 1
ATOM 1645 C CA . ILE A 1 204 ? 18.933 -12.706 -7.995 1.00 82.94 204 ILE A CA 1
ATOM 1646 C C . ILE A 1 204 ? 20.339 -13.026 -8.510 1.00 82.94 204 ILE A C 1
ATOM 1648 O O . ILE A 1 204 ? 20.755 -12.489 -9.540 1.00 82.94 204 ILE A O 1
ATOM 1652 N N . SER A 1 205 ? 21.075 -13.879 -7.793 1.00 85.69 205 SER A N 1
ATOM 1653 C CA . SER A 1 205 ? 22.402 -14.334 -8.216 1.00 85.69 205 SER A CA 1
ATOM 1654 C C . SER A 1 205 ? 22.324 -15.168 -9.507 1.00 85.69 205 SER A C 1
ATOM 1656 O O . SER A 1 205 ? 21.261 -15.669 -9.878 1.00 85.69 205 SER A O 1
ATOM 1658 N N . LEU A 1 206 ? 23.444 -15.312 -10.221 1.00 82.88 206 LEU A N 1
ATOM 1659 C CA . LEU A 1 206 ? 23.488 -16.109 -11.454 1.00 82.88 206 LEU A CA 1
ATOM 1660 C C . LEU A 1 206 ? 23.133 -17.582 -11.188 1.00 82.88 206 LEU A C 1
ATOM 1662 O O . LEU A 1 206 ? 22.354 -18.162 -11.939 1.00 82.88 206 LEU A O 1
ATOM 1666 N N . GLU A 1 207 ? 23.672 -18.145 -10.106 1.00 81.00 207 GLU A N 1
ATOM 1667 C CA . GLU A 1 207 ? 23.480 -19.541 -9.697 1.00 81.00 207 GLU A CA 1
ATOM 1668 C C . GLU A 1 207 ? 22.016 -19.811 -9.316 1.00 81.00 207 GLU A C 1
ATOM 1670 O O . GLU A 1 207 ? 21.383 -20.713 -9.864 1.00 81.00 207 GLU A O 1
ATOM 1675 N N . ASP A 1 208 ? 21.409 -18.945 -8.496 1.00 82.94 208 ASP A N 1
ATOM 1676 C CA . ASP A 1 208 ? 19.992 -19.071 -8.122 1.00 82.94 208 ASP A CA 1
ATOM 1677 C C . ASP A 1 208 ? 19.056 -18.986 -9.335 1.00 82.94 208 ASP A C 1
ATOM 1679 O O . ASP A 1 208 ? 17.980 -19.595 -9.365 1.00 82.94 208 ASP A O 1
ATOM 1683 N N . LEU A 1 209 ? 19.429 -18.187 -10.338 1.00 86.38 209 LEU A N 1
ATOM 1684 C CA . LEU A 1 209 ? 18.646 -18.035 -11.556 1.00 86.38 209 LEU A CA 1
ATOM 1685 C C . LEU A 1 209 ? 18.694 -19.308 -12.413 1.00 86.38 209 LEU A C 1
ATOM 1687 O O . LEU A 1 209 ? 17.672 -19.680 -12.999 1.00 86.38 209 LEU A O 1
ATOM 1691 N N . GLN A 1 210 ? 19.841 -19.991 -12.456 1.00 87.69 210 GLN A N 1
ATOM 1692 C CA . GLN A 1 210 ? 19.997 -21.289 -13.118 1.00 87.69 210 GLN A CA 1
ATOM 1693 C C . GLN A 1 210 ? 19.165 -22.365 -12.412 1.00 87.69 210 GLN A C 1
ATOM 1695 O O . GLN A 1 210 ? 18.348 -23.022 -13.058 1.00 87.69 210 GLN A O 1
ATOM 1700 N N . ASP A 1 211 ? 19.244 -22.450 -11.085 1.00 84.44 211 ASP A N 1
ATOM 1701 C CA . ASP A 1 211 ? 18.464 -23.406 -10.288 1.00 84.44 211 ASP A CA 1
ATOM 1702 C C . ASP A 1 211 ? 16.953 -23.225 -10.461 1.00 84.44 211 ASP A C 1
ATOM 1704 O O . ASP A 1 211 ? 16.189 -24.185 -10.612 1.00 84.44 211 ASP A O 1
ATOM 1708 N N . LYS A 1 212 ? 16.487 -21.972 -10.470 1.00 85.94 212 LYS A N 1
ATOM 1709 C CA . LYS A 1 212 ? 15.077 -21.652 -10.735 1.00 85.94 212 LYS A CA 1
ATOM 1710 C C . LYS A 1 212 ? 14.667 -22.019 -12.155 1.00 85.94 212 LYS A C 1
ATOM 1712 O O . LYS A 1 212 ? 13.520 -22.402 -12.367 1.00 85.94 212 LYS A O 1
ATOM 1717 N N . THR A 1 213 ? 15.578 -21.900 -13.115 1.00 87.25 213 THR A N 1
ATOM 1718 C CA . THR A 1 213 ? 15.321 -22.270 -14.510 1.00 87.25 213 THR A CA 1
ATOM 1719 C C . THR A 1 213 ? 15.172 -23.779 -14.667 1.00 87.25 213 THR A C 1
ATOM 1721 O O . THR A 1 213 ? 14.255 -24.225 -15.347 1.00 87.25 213 THR A O 1
ATOM 1724 N N . ILE A 1 214 ? 15.994 -24.574 -13.982 1.00 85.94 214 ILE A N 1
ATOM 1725 C CA . ILE A 1 214 ? 15.862 -26.039 -13.987 1.00 85.94 214 ILE A CA 1
ATOM 1726 C C . ILE A 1 214 ? 14.485 -26.442 -13.445 1.00 85.94 214 ILE A C 1
ATOM 1728 O O . ILE A 1 214 ? 13.739 -27.156 -14.111 1.00 85.94 214 ILE A O 1
ATOM 1732 N N . LYS A 1 215 ? 14.078 -25.873 -12.302 1.00 84.62 215 LYS A N 1
ATOM 1733 C CA . LYS A 1 215 ? 12.737 -26.095 -11.725 1.00 84.62 215 LYS A CA 1
ATOM 1734 C C . LYS A 1 215 ? 11.606 -25.638 -12.642 1.00 84.62 215 LYS A C 1
ATOM 1736 O O . LYS A 1 215 ? 10.524 -26.212 -12.618 1.00 84.62 215 LYS A O 1
ATOM 1741 N N . PHE A 1 216 ? 11.834 -24.587 -13.426 1.00 86.88 216 PHE A N 1
ATOM 1742 C CA . PHE A 1 216 ? 10.874 -24.119 -14.418 1.00 86.88 216 PHE A CA 1
ATOM 1743 C C . PHE A 1 216 ? 10.696 -25.131 -15.554 1.00 86.88 216 PHE A C 1
ATOM 1745 O O . PHE A 1 216 ? 9.560 -25.399 -15.931 1.00 86.88 216 PHE A O 1
ATOM 1752 N N . PHE A 1 217 ? 11.788 -25.708 -16.063 1.00 84.12 217 PHE A N 1
ATOM 1753 C CA . PHE A 1 217 ? 11.744 -26.738 -17.106 1.00 84.12 217 PHE A CA 1
ATOM 1754 C C . PHE A 1 217 ? 11.146 -28.063 -16.622 1.00 84.12 217 PHE A C 1
ATOM 1756 O O . PHE A 1 217 ? 10.549 -28.783 -17.412 1.00 84.12 217 PHE A O 1
ATOM 1763 N N . GLU A 1 218 ? 11.269 -28.371 -15.332 1.00 82.75 218 GLU A N 1
ATOM 1764 C CA . GLU A 1 218 ? 10.703 -29.580 -14.714 1.00 82.75 218 GLU A CA 1
ATOM 1765 C C . GLU A 1 218 ? 9.250 -29.408 -14.244 1.00 82.75 218 GLU A C 1
ATOM 1767 O O . GLU A 1 218 ? 8.621 -30.365 -13.793 1.00 82.75 218 GLU A O 1
ATOM 1772 N N . SER A 1 219 ? 8.697 -28.197 -14.336 1.00 79.69 219 SER A N 1
ATOM 1773 C CA . SER A 1 219 ? 7.338 -27.919 -13.881 1.00 79.69 219 SER A CA 1
ATOM 1774 C C . SER A 1 219 ? 6.291 -28.557 -14.798 1.00 79.69 219 SER A C 1
ATOM 1776 O O . SER A 1 219 ? 6.284 -28.327 -16.006 1.00 79.69 219 SER A O 1
ATOM 1778 N N . THR A 1 220 ? 5.341 -29.284 -14.208 1.00 75.06 220 THR A N 1
ATOM 1779 C CA . THR A 1 220 ? 4.177 -29.871 -14.896 1.00 75.06 220 THR A CA 1
ATOM 1780 C C . THR A 1 220 ? 2.966 -28.929 -14.927 1.00 75.06 220 THR A C 1
ATOM 1782 O O . THR A 1 220 ? 1.834 -29.386 -15.047 1.00 75.06 220 THR A O 1
ATOM 1785 N N . ASP A 1 221 ? 3.170 -27.623 -14.739 1.00 79.00 221 ASP A N 1
ATOM 1786 C CA . ASP A 1 221 ? 2.086 -26.635 -14.764 1.00 79.00 221 ASP A CA 1
ATOM 1787 C C . ASP A 1 221 ? 1.493 -26.524 -16.181 1.00 79.00 221 ASP A C 1
ATOM 1789 O O . ASP A 1 221 ? 2.193 -26.185 -17.140 1.00 79.00 221 ASP A O 1
ATOM 1793 N N . ASP A 1 222 ? 0.184 -26.766 -16.292 1.00 77.00 222 ASP A N 1
ATOM 1794 C CA . ASP A 1 222 ? -0.612 -26.676 -17.522 1.00 77.00 222 ASP A CA 1
ATOM 1795 C C . ASP A 1 222 ? -0.406 -25.344 -18.261 1.00 77.00 222 ASP A C 1
ATOM 1797 O O . ASP A 1 222 ? -0.376 -25.297 -19.493 1.00 77.00 222 ASP A O 1
ATOM 1801 N N . PHE A 1 223 ? -0.227 -24.245 -17.520 1.00 78.81 223 PHE A N 1
ATOM 1802 C CA . PHE A 1 223 ? 0.047 -22.937 -18.104 1.00 78.81 223 PHE A CA 1
ATOM 1803 C C . PHE A 1 223 ? 1.415 -22.892 -18.789 1.00 78.81 223 PHE A C 1
ATOM 1805 O O . PHE A 1 223 ? 1.531 -22.336 -19.880 1.00 78.81 223 PHE A O 1
ATOM 1812 N N . ILE A 1 224 ? 2.445 -23.480 -18.177 1.00 82.94 224 ILE A N 1
ATOM 1813 C CA . ILE A 1 224 ? 3.809 -23.499 -18.722 1.00 82.94 224 ILE A CA 1
ATOM 1814 C C . ILE A 1 224 ? 3.864 -24.394 -19.959 1.00 82.94 224 ILE A C 1
ATOM 1816 O O . ILE A 1 224 ? 4.442 -23.998 -20.970 1.00 82.94 224 ILE A O 1
ATOM 1820 N N . LEU A 1 225 ? 3.195 -25.548 -19.916 1.00 80.00 225 LEU A N 1
ATOM 1821 C CA . LEU A 1 225 ? 3.118 -26.470 -21.050 1.00 80.00 225 LEU A CA 1
ATOM 1822 C C . LEU A 1 225 ? 2.404 -25.844 -22.256 1.00 80.00 225 LEU A C 1
ATOM 1824 O O . LEU A 1 225 ? 2.852 -26.012 -23.387 1.00 80.00 225 LEU A O 1
ATOM 1828 N N . ARG A 1 226 ? 1.332 -25.070 -22.031 1.00 77.62 226 ARG A N 1
ATOM 1829 C CA . ARG A 1 226 ? 0.599 -24.376 -23.108 1.00 77.62 226 ARG A CA 1
ATOM 1830 C C . ARG A 1 226 ? 1.318 -23.133 -23.630 1.00 77.62 226 ARG A C 1
ATOM 1832 O O . ARG A 1 226 ? 1.293 -22.875 -24.828 1.00 77.62 226 ARG A O 1
ATOM 1839 N N . ALA A 1 227 ? 1.910 -22.334 -22.741 1.00 78.81 227 ALA A N 1
ATOM 1840 C CA . ALA A 1 227 ? 2.573 -21.078 -23.102 1.00 78.81 227 ALA A CA 1
ATOM 1841 C C . ALA A 1 227 ? 4.007 -21.278 -23.623 1.00 78.81 227 ALA A C 1
ATOM 1843 O O . ALA A 1 227 ? 4.580 -20.366 -24.224 1.00 78.81 227 ALA A O 1
ATOM 1844 N N . GLY A 1 228 ? 4.582 -22.455 -23.383 1.00 82.50 228 GLY A N 1
ATOM 1845 C CA . GLY A 1 228 ? 5.954 -22.799 -23.717 1.00 82.50 228 GLY A CA 1
ATOM 1846 C C . GLY A 1 228 ? 6.970 -22.247 -22.716 1.00 82.50 228 GLY A C 1
ATOM 1847 O O . GLY A 1 228 ? 6.755 -21.246 -22.021 1.00 82.50 228 GLY A O 1
ATOM 1848 N N . PHE A 1 229 ? 8.136 -22.890 -22.676 1.00 85.06 229 PHE A N 1
ATOM 1849 C CA . PHE A 1 229 ? 9.234 -22.534 -21.778 1.00 85.06 229 PHE A CA 1
ATOM 1850 C C . PHE A 1 229 ? 10.023 -21.317 -22.290 1.00 85.06 229 PHE A C 1
ATOM 1852 O O . PHE A 1 229 ? 11.206 -21.404 -22.603 1.00 85.06 229 PHE A O 1
ATOM 1859 N N . THR A 1 230 ? 9.358 -20.167 -22.407 1.00 86.81 230 THR A N 1
ATOM 1860 C CA . THR A 1 230 ? 9.994 -18.904 -22.808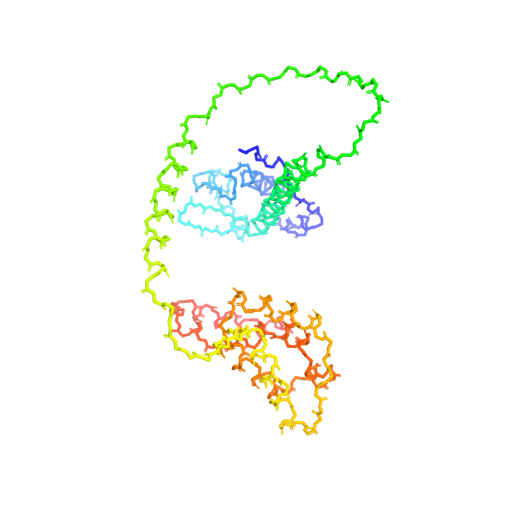 1.00 86.81 230 THR A CA 1
ATOM 1861 C C . THR A 1 230 ? 10.518 -18.129 -21.602 1.00 86.81 230 THR A C 1
ATOM 1863 O O . THR A 1 230 ? 9.950 -18.180 -20.509 1.00 86.81 230 THR A O 1
ATOM 1866 N N . ILE A 1 231 ? 11.553 -17.309 -21.805 1.00 85.62 231 ILE A N 1
ATOM 1867 C CA . ILE A 1 231 ? 12.134 -16.446 -20.755 1.00 85.62 231 ILE A CA 1
ATOM 1868 C C . ILE A 1 231 ? 11.095 -15.456 -20.184 1.00 85.62 231 ILE A C 1
ATOM 1870 O O . ILE A 1 231 ? 11.147 -15.082 -19.010 1.00 85.62 231 ILE A O 1
ATOM 1874 N N . GLY A 1 232 ? 10.113 -15.042 -20.992 1.00 84.19 232 GLY A N 1
ATOM 1875 C CA . GLY A 1 232 ? 9.005 -14.200 -20.535 1.00 84.19 232 GLY A CA 1
ATOM 1876 C C . GLY A 1 232 ? 8.075 -14.924 -19.559 1.00 84.19 232 GLY A C 1
ATOM 1877 O O . GLY A 1 232 ? 7.728 -14.371 -18.511 1.00 84.19 232 GLY A O 1
ATOM 1878 N N . VAL A 1 233 ? 7.718 -16.174 -19.871 1.00 85.62 233 VAL A N 1
ATOM 1879 C CA . VAL A 1 233 ? 6.921 -17.032 -18.983 1.00 85.62 233 VAL A CA 1
ATOM 1880 C C . VAL A 1 233 ? 7.722 -17.354 -17.724 1.00 85.62 233 VAL A C 1
ATOM 1882 O O . VAL A 1 233 ? 7.202 -17.172 -16.624 1.00 85.62 233 VAL A O 1
ATOM 1885 N N . PHE A 1 234 ? 9.009 -17.681 -17.854 1.00 88.19 234 PHE A N 1
ATOM 1886 C CA . PHE A 1 234 ? 9.911 -17.885 -16.721 1.00 88.19 234 PHE A CA 1
ATOM 1887 C C . PHE A 1 234 ? 9.899 -16.696 -15.749 1.00 88.19 234 PHE A C 1
ATOM 1889 O O . PHE A 1 234 ? 9.646 -16.879 -14.559 1.00 88.19 234 PHE A O 1
ATOM 1896 N N . LYS A 1 235 ? 10.049 -15.458 -16.246 1.00 87.50 235 LYS A N 1
ATOM 1897 C CA . LYS A 1 235 ? 9.951 -14.241 -15.418 1.00 87.50 235 LYS A CA 1
ATOM 1898 C C . LYS A 1 235 ? 8.621 -14.162 -14.661 1.00 87.50 235 LYS A C 1
ATOM 1900 O O . LYS A 1 235 ? 8.604 -13.764 -13.501 1.00 87.50 235 LYS A O 1
ATOM 1905 N N . SER A 1 236 ? 7.507 -14.517 -15.303 1.00 84.56 236 SER A N 1
ATOM 1906 C CA . SER A 1 236 ? 6.182 -14.479 -14.664 1.00 84.56 236 SER A CA 1
ATOM 1907 C C . SER A 1 236 ? 6.015 -15.530 -13.560 1.00 84.56 236 SER A C 1
ATOM 1909 O O . SER A 1 236 ? 5.303 -15.288 -12.588 1.00 84.56 236 SER A O 1
ATOM 1911 N N . GLN A 1 237 ? 6.696 -16.674 -13.684 1.00 83.50 237 GLN A N 1
ATOM 1912 C CA . GLN A 1 237 ? 6.606 -17.780 -12.731 1.00 83.50 237 GLN A CA 1
ATOM 1913 C C . GLN A 1 237 ? 7.735 -17.770 -11.686 1.00 83.50 237 GLN A C 1
ATOM 1915 O O . GLN A 1 237 ? 7.642 -18.485 -10.695 1.00 83.50 237 GLN A O 1
ATOM 1920 N N . ILE A 1 238 ? 8.766 -16.929 -11.828 1.00 83.38 238 ILE A N 1
ATOM 1921 C CA . ILE A 1 238 ? 9.968 -16.947 -10.972 1.00 83.38 238 ILE A CA 1
ATOM 1922 C C . ILE A 1 238 ? 9.674 -16.807 -9.469 1.00 83.38 238 ILE A C 1
ATOM 1924 O O . ILE A 1 238 ? 10.356 -17.412 -8.637 1.00 83.38 238 ILE A O 1
ATOM 1928 N N . ASN A 1 239 ? 8.623 -16.056 -9.122 1.00 79.25 239 ASN A N 1
ATOM 1929 C CA . ASN A 1 239 ? 8.182 -15.863 -7.741 1.00 79.25 239 ASN A CA 1
ATOM 1930 C C . ASN A 1 239 ? 7.401 -17.066 -7.197 1.00 79.25 239 ASN A C 1
ATOM 1932 O O . ASN A 1 239 ? 7.447 -17.330 -6.000 1.00 79.25 239 ASN A O 1
ATOM 1936 N N . LYS A 1 240 ? 6.725 -17.822 -8.069 1.00 71.62 240 LYS A N 1
ATOM 1937 C CA . LYS A 1 240 ? 6.057 -19.085 -7.722 1.00 71.62 240 LYS A CA 1
ATOM 1938 C C . LYS A 1 240 ? 7.050 -20.245 -7.610 1.00 71.62 240 LYS A C 1
ATOM 1940 O O . LYS A 1 240 ? 6.813 -21.176 -6.856 1.00 71.62 240 LYS A O 1
ATOM 1945 N N . LEU A 1 241 ? 8.184 -20.142 -8.308 1.00 65.44 241 LEU A N 1
ATOM 1946 C CA . LEU A 1 241 ? 9.320 -21.069 -8.251 1.00 65.44 241 LEU A CA 1
ATOM 1947 C C . LEU A 1 241 ? 10.272 -20.788 -7.074 1.00 65.44 241 LEU A C 1
ATOM 1949 O O . LEU A 1 241 ? 11.355 -21.373 -6.985 1.00 65.44 241 LEU A O 1
ATOM 1953 N N . HIS A 1 242 ? 9.916 -19.882 -6.156 1.00 55.06 242 HIS A N 1
ATOM 1954 C CA . HIS A 1 242 ? 10.536 -19.916 -4.837 1.00 55.06 242 HIS A CA 1
ATOM 1955 C C . HIS A 1 242 ? 10.191 -21.248 -4.176 1.00 55.06 242 HIS A C 1
ATOM 1957 O O . HIS A 1 242 ? 9.045 -21.686 -4.276 1.00 55.06 242 HIS A O 1
ATOM 1963 N N . PRO A 1 243 ? 11.133 -21.893 -3.470 1.00 46.75 243 PRO A N 1
ATOM 1964 C CA . PRO A 1 243 ? 10.755 -22.981 -2.596 1.00 46.75 243 PRO A CA 1
ATOM 1965 C C . PRO A 1 243 ? 9.774 -22.411 -1.569 1.00 46.75 243 PRO A C 1
ATOM 1967 O O . PRO A 1 243 ? 10.154 -21.749 -0.601 1.00 46.75 243 PRO A O 1
ATOM 1970 N N . VAL A 1 244 ? 8.486 -22.681 -1.765 1.00 45.94 244 VAL A N 1
ATOM 1971 C CA . VAL A 1 244 ? 7.513 -22.696 -0.681 1.00 45.94 244 VAL A CA 1
ATOM 1972 C C . VAL A 1 244 ? 7.929 -23.872 0.195 1.00 45.94 244 VAL A C 1
ATOM 1974 O O . VAL A 1 244 ? 7.429 -24.970 0.002 1.00 45.94 244 VAL A O 1
ATOM 1977 N N . ARG A 1 245 ? 8.941 -23.665 1.053 1.00 45.06 245 ARG A N 1
ATOM 1978 C CA . ARG A 1 245 ? 9.380 -24.491 2.202 1.00 45.06 245 ARG A CA 1
ATOM 1979 C C . ARG A 1 245 ? 10.840 -24.184 2.555 1.00 45.06 245 ARG A C 1
ATOM 1981 O O . ARG A 1 245 ? 11.730 -25.002 2.378 1.00 45.06 245 ARG A O 1
ATOM 1988 N N . GLN A 1 246 ? 11.070 -23.008 3.125 1.00 44.75 246 GLN A N 1
ATOM 1989 C CA . GLN A 1 246 ? 12.142 -22.850 4.122 1.00 44.75 246 GLN A CA 1
ATOM 1990 C C . GLN A 1 246 ? 11.865 -21.748 5.154 1.00 44.75 246 GLN A C 1
ATOM 1992 O O . GLN A 1 246 ? 12.553 -21.670 6.162 1.00 44.75 246 GLN A O 1
ATOM 1997 N N . ALA A 1 247 ? 10.791 -20.968 4.985 1.00 46.19 247 ALA A N 1
ATOM 1998 C CA . ALA A 1 247 ? 10.333 -20.039 6.017 1.00 46.19 247 ALA A CA 1
ATOM 1999 C C . ALA A 1 247 ? 9.485 -20.719 7.112 1.00 46.19 247 ALA A C 1
ATOM 2001 O O . ALA A 1 247 ? 9.533 -20.306 8.263 1.00 46.19 247 ALA A O 1
ATOM 2002 N N . PHE A 1 248 ? 8.740 -21.793 6.813 1.00 45.34 248 PHE A N 1
ATOM 2003 C CA . PHE A 1 248 ? 7.782 -22.362 7.779 1.00 45.34 248 PHE A CA 1
ATOM 2004 C C . PHE A 1 248 ? 8.445 -23.048 8.987 1.00 45.34 248 PHE A C 1
ATOM 2006 O O . PHE A 1 248 ? 7.895 -23.017 10.083 1.00 45.34 248 PHE A O 1
ATOM 2013 N N . SER A 1 249 ? 9.637 -23.630 8.811 1.00 49.09 249 SER A N 1
ATOM 2014 C CA . SER A 1 249 ? 10.425 -24.233 9.898 1.00 49.09 249 SER A CA 1
ATOM 2015 C C . SER A 1 249 ? 11.212 -23.211 10.726 1.00 49.09 249 SER A C 1
ATOM 2017 O O . SER A 1 249 ? 11.621 -23.540 11.837 1.00 49.09 249 SER A O 1
ATOM 2019 N N . GLN A 1 250 ? 11.396 -21.992 10.207 1.00 52.00 250 GLN A N 1
ATOM 2020 C CA . GLN A 1 250 ? 12.091 -20.876 10.862 1.00 52.00 250 GLN A CA 1
ATOM 2021 C C . GLN A 1 250 ? 11.120 -19.913 11.568 1.00 52.00 250 GLN A C 1
ATOM 2023 O O . GLN A 1 250 ? 11.535 -19.080 12.367 1.00 52.00 250 GLN A O 1
ATOM 2028 N N . LEU A 1 251 ? 9.810 -20.024 11.310 1.00 54.97 251 LEU A N 1
ATOM 2029 C CA . LEU A 1 251 ? 8.803 -19.234 12.016 1.00 54.97 251 LEU A CA 1
ATOM 2030 C C . LEU A 1 251 ? 8.706 -19.670 13.489 1.00 54.97 251 LEU A C 1
ATOM 2032 O O . LEU A 1 251 ? 8.769 -20.874 13.768 1.00 54.97 251 LEU A O 1
ATOM 2036 N N . PRO A 1 252 ? 8.484 -18.741 14.434 1.00 68.25 252 PRO A N 1
ATOM 2037 C CA . PRO A 1 252 ? 8.206 -19.081 15.825 1.00 68.25 252 PRO A CA 1
ATOM 2038 C C . PRO A 1 252 ? 7.087 -20.126 15.922 1.00 68.25 252 PRO A C 1
ATOM 2040 O O . PRO A 1 252 ? 6.106 -20.066 15.178 1.00 68.25 252 PRO A O 1
ATOM 2043 N N . GLU A 1 253 ? 7.217 -21.096 16.829 1.00 62.38 253 GLU A N 1
ATOM 2044 C CA . GLU A 1 253 ? 6.296 -22.240 16.941 1.00 62.38 253 GLU A CA 1
ATOM 2045 C C . GLU A 1 253 ? 4.825 -21.803 17.085 1.00 62.38 253 GLU A C 1
ATOM 2047 O O . GLU A 1 253 ? 3.918 -22.396 16.497 1.00 62.38 253 GLU A O 1
ATOM 2052 N N . LYS A 1 254 ? 4.606 -20.685 17.785 1.00 62.62 254 LYS A N 1
ATOM 2053 C CA . LYS A 1 254 ? 3.305 -20.024 17.941 1.00 62.62 254 LYS A CA 1
ATOM 2054 C C . LYS A 1 254 ? 2.678 -19.638 16.596 1.00 62.62 254 LYS A C 1
ATOM 2056 O O . LYS A 1 254 ? 1.496 -19.876 16.371 1.00 62.62 254 LYS A O 1
ATOM 2061 N N . THR A 1 255 ? 3.473 -19.110 15.670 1.00 57.50 255 THR A N 1
ATOM 2062 C CA . THR A 1 255 ? 3.023 -18.698 14.335 1.00 57.50 255 THR A CA 1
ATOM 2063 C C . THR A 1 255 ? 2.631 -19.903 13.482 1.00 57.50 255 THR A C 1
ATOM 2065 O O . THR A 1 255 ? 1.628 -19.856 12.775 1.00 57.50 255 THR A O 1
ATOM 2068 N N . ARG A 1 256 ? 3.357 -21.024 13.598 1.00 59.31 256 ARG A N 1
ATOM 2069 C CA . ARG A 1 256 ? 3.025 -22.268 12.879 1.00 59.31 256 ARG A CA 1
ATOM 2070 C C . ARG A 1 256 ? 1.700 -22.860 13.347 1.00 59.31 256 ARG A C 1
ATOM 2072 O O . ARG A 1 256 ? 0.878 -23.234 12.514 1.00 59.31 256 ARG A O 1
ATOM 2079 N N . LYS A 1 257 ? 1.477 -22.903 14.666 1.00 69.12 257 LYS A N 1
ATOM 2080 C CA . LYS A 1 257 ? 0.222 -23.395 15.260 1.00 69.12 257 LYS A CA 1
ATOM 2081 C C . LYS A 1 257 ? -0.974 -22.548 14.822 1.00 69.12 257 LYS A C 1
ATOM 2083 O O . LYS A 1 257 ? -2.005 -23.101 14.454 1.00 69.12 257 LYS A O 1
ATOM 2088 N N . ASN A 1 258 ? -0.805 -21.228 14.758 1.00 62.78 258 ASN A N 1
ATOM 2089 C CA . ASN A 1 258 ? -1.857 -20.311 14.317 1.00 62.78 258 ASN A CA 1
ATOM 2090 C C . ASN A 1 258 ? -2.210 -20.477 12.830 1.00 62.78 258 ASN A C 1
ATOM 2092 O O . ASN A 1 258 ? -3.388 -20.480 12.480 1.00 62.78 258 ASN A O 1
ATOM 2096 N N . ILE A 1 259 ? -1.215 -20.664 11.956 1.00 65.81 259 ILE A N 1
ATOM 2097 C CA . ILE A 1 259 ? -1.461 -20.885 10.522 1.00 65.81 259 ILE A CA 1
ATOM 2098 C C . ILE A 1 259 ? -2.124 -22.250 10.285 1.00 65.81 259 ILE A C 1
ATOM 2100 O O . ILE A 1 259 ? -3.060 -22.342 9.495 1.00 65.81 259 ILE A O 1
ATOM 2104 N N . ALA A 1 260 ? -1.694 -23.297 10.995 1.00 70.31 260 ALA A N 1
ATOM 2105 C CA . ALA A 1 260 ? -2.314 -24.620 10.906 1.00 70.31 260 ALA A CA 1
ATOM 2106 C C . ALA A 1 260 ? -3.774 -24.612 11.398 1.00 70.31 260 ALA A C 1
ATOM 2108 O O . ALA A 1 260 ? -4.643 -25.220 10.773 1.00 70.31 260 ALA A O 1
ATOM 2109 N N . ALA A 1 261 ? -4.065 -23.875 12.476 1.00 68.50 261 ALA A N 1
ATOM 2110 C CA . ALA A 1 261 ? -5.428 -23.674 12.962 1.00 68.50 261 ALA A CA 1
ATOM 2111 C C . ALA A 1 261 ? -6.293 -22.929 11.931 1.00 68.50 261 ALA A C 1
ATOM 2113 O O . ALA A 1 261 ? -7.398 -23.372 11.629 1.00 68.50 261 ALA A O 1
ATOM 2114 N N . TYR A 1 262 ? -5.765 -21.858 11.329 1.00 65.25 262 TYR A N 1
ATOM 2115 C CA . TYR A 1 262 ? -6.449 -21.114 10.269 1.00 65.25 262 TYR A CA 1
ATOM 2116 C C . TYR A 1 262 ? -6.756 -21.987 9.044 1.00 65.25 262 TYR A C 1
ATOM 2118 O O . TYR A 1 262 ? -7.879 -21.975 8.554 1.00 65.25 262 TYR A O 1
ATOM 2126 N N . GLN A 1 263 ? -5.799 -22.797 8.583 1.00 65.69 263 GLN A N 1
ATOM 2127 C CA . GLN A 1 263 ? -5.991 -23.703 7.443 1.00 65.69 263 GLN A CA 1
ATOM 2128 C C . GLN A 1 263 ? -7.026 -24.801 7.726 1.00 65.69 263 GLN A C 1
ATOM 2130 O O . GLN A 1 263 ? -7.791 -25.169 6.837 1.00 65.69 263 GLN A O 1
ATOM 2135 N N . SER A 1 264 ? -7.081 -25.303 8.963 1.00 71.44 264 SER A N 1
ATOM 2136 C CA . SER A 1 264 ? -8.101 -26.266 9.397 1.00 71.44 264 SER A CA 1
ATOM 2137 C C . SER A 1 264 ? -9.504 -25.647 9.395 1.00 71.44 264 SER A C 1
ATOM 2139 O O . SER A 1 264 ? -10.450 -26.253 8.894 1.00 71.44 264 SER A O 1
ATOM 2141 N N . ILE A 1 265 ? -9.627 -24.407 9.880 1.00 70.19 265 ILE A N 1
ATOM 2142 C CA . ILE A 1 265 ? -10.887 -23.652 9.895 1.00 70.19 265 ILE A CA 1
ATOM 2143 C C . ILE A 1 265 ? -11.326 -23.305 8.467 1.00 70.19 265 ILE A C 1
ATOM 2145 O O . ILE A 1 265 ? -12.455 -23.600 8.098 1.00 70.19 265 ILE A O 1
ATOM 2149 N N . ALA A 1 266 ? -10.432 -22.777 7.628 1.00 62.62 266 ALA A N 1
ATOM 2150 C CA . ALA A 1 266 ? -10.736 -22.426 6.238 1.00 62.62 266 ALA A CA 1
ATOM 2151 C C . ALA A 1 266 ? -11.222 -23.636 5.421 1.00 62.62 266 ALA A C 1
ATOM 2153 O O . ALA A 1 266 ? -12.155 -23.522 4.629 1.00 62.62 266 ALA A O 1
ATOM 2154 N N . LYS A 1 267 ? -10.642 -24.820 5.661 1.00 70.19 267 LYS A N 1
ATOM 2155 C CA . LYS A 1 267 ? -11.060 -26.070 5.012 1.00 70.19 267 LYS A CA 1
ATOM 2156 C C . LYS A 1 267 ? -12.410 -26.584 5.520 1.00 70.19 267 LYS A C 1
ATOM 2158 O O . LYS A 1 267 ? -13.135 -27.216 4.759 1.00 70.19 267 LYS A O 1
ATOM 2163 N N . LYS A 1 268 ? -12.746 -26.319 6.786 1.00 72.69 268 LYS A N 1
ATOM 2164 C CA . LYS A 1 268 ? -14.035 -26.678 7.393 1.00 72.69 268 LYS A CA 1
ATOM 2165 C C . LYS A 1 268 ? -15.167 -25.747 6.946 1.00 72.69 268 LYS A C 1
ATOM 2167 O O . LYS A 1 268 ? -16.285 -26.210 6.764 1.00 72.69 268 LYS A O 1
ATOM 2172 N N . GLU A 1 269 ? -14.856 -24.472 6.735 1.00 71.56 269 GLU A N 1
ATOM 2173 C CA . GLU A 1 269 ? -15.807 -23.427 6.332 1.00 71.56 269 GLU A CA 1
ATOM 2174 C C . GLU A 1 269 ? -15.934 -23.276 4.803 1.00 71.56 269 GLU A C 1
ATOM 2176 O O . GLU A 1 269 ? -16.745 -22.487 4.328 1.00 71.56 269 GLU A O 1
ATOM 2181 N N . GLY A 1 270 ? -15.155 -24.027 4.013 1.00 57.66 270 GLY A N 1
ATOM 2182 C CA . GLY A 1 270 ? -15.243 -24.022 2.546 1.00 57.66 270 GLY A CA 1
ATOM 2183 C C . GLY A 1 270 ? -14.636 -22.786 1.875 1.00 57.66 270 GLY A C 1
ATOM 2184 O O . GLY A 1 270 ? -15.007 -22.455 0.758 1.00 57.66 270 GLY A O 1
ATOM 2185 N N . TRP A 1 271 ? -13.700 -22.097 2.532 1.00 53.94 271 TRP A N 1
ATOM 2186 C CA . TRP A 1 271 ? -13.086 -20.851 2.044 1.00 53.94 271 TRP A CA 1
ATOM 2187 C C . TRP A 1 271 ? -11.868 -21.099 1.142 1.00 53.94 271 TRP A C 1
ATOM 2189 O O . TRP A 1 271 ? -10.861 -20.399 1.248 1.00 53.94 271 TRP A O 1
ATOM 2199 N N . ASN A 1 272 ? -11.926 -22.124 0.294 1.00 46.62 272 ASN A N 1
ATOM 2200 C CA . ASN A 1 272 ? -10.894 -22.373 -0.709 1.00 46.62 272 ASN A CA 1
ATOM 2201 C C . ASN A 1 272 ? -11.449 -22.034 -2.096 1.00 46.62 272 ASN A C 1
ATOM 2203 O O . ASN A 1 272 ? -12.079 -22.891 -2.708 1.00 46.62 272 ASN A O 1
ATOM 2207 N N . ASP A 1 273 ? -11.160 -20.815 -2.553 1.00 41.88 273 ASP A N 1
ATOM 2208 C CA . ASP A 1 273 ? -11.018 -20.445 -3.968 1.00 41.88 273 ASP A CA 1
ATOM 2209 C C . ASP A 1 273 ? -9.603 -19.880 -4.182 1.00 41.88 273 ASP A C 1
ATOM 2211 O O . ASP A 1 273 ? -9.192 -18.987 -3.397 1.00 41.88 273 ASP A O 1
#